Protein AF-A0A3N9U7H0-F1 (afdb_monomer_lite)

Radius of gyration: 41.61 Å; chains: 1; bounding box: 110×83×106 Å

Structure (mmCIF, N/CA/C/O backbone):
data_AF-A0A3N9U7H0-F1
#
_entry.id   AF-A0A3N9U7H0-F1
#
loop_
_atom_site.group_PDB
_atom_site.id
_atom_site.type_symbol
_atom_site.label_atom_id
_atom_site.label_alt_id
_atom_site.label_comp_id
_atom_site.label_asym_id
_atom_site.label_entity_id
_atom_site.label_seq_id
_atom_site.pdbx_PDB_ins_code
_atom_site.Cartn_x
_atom_site.Cartn_y
_atom_site.Cartn_z
_atom_site.occupancy
_atom_site.B_iso_or_equiv
_atom_site.auth_seq_id
_atom_site.auth_comp_id
_atom_site.auth_asym_id
_atom_site.auth_atom_id
_atom_site.pdbx_PDB_model_num
ATOM 1 N N . MET A 1 1 ? 28.286 37.213 -51.412 1.00 38.47 1 MET A N 1
ATOM 2 C CA . MET A 1 1 ? 27.860 35.918 -51.970 1.00 38.47 1 MET A CA 1
ATOM 3 C C . MET A 1 1 ? 26.972 35.257 -50.938 1.00 38.47 1 MET A C 1
ATOM 5 O O . MET A 1 1 ? 27.476 34.720 -49.968 1.00 38.47 1 MET A O 1
ATOM 9 N N . ASP A 1 2 ? 25.671 35.394 -51.132 1.00 33.31 2 ASP A N 1
ATOM 10 C CA . ASP A 1 2 ? 24.649 34.458 -50.653 1.00 33.31 2 ASP A CA 1
ATOM 11 C C . ASP A 1 2 ? 24.271 33.576 -51.871 1.00 33.31 2 ASP A C 1
ATOM 13 O O . ASP A 1 2 ? 24.566 34.017 -52.991 1.00 33.31 2 ASP A O 1
ATOM 17 N N . PRO A 1 3 ? 23.544 32.440 -51.769 1.00 41.81 3 PRO A N 1
ATOM 18 C CA . PRO A 1 3 ? 23.108 31.677 -50.585 1.00 41.81 3 PRO A CA 1
ATOM 19 C C . PRO A 1 3 ? 23.074 30.124 -50.826 1.00 41.81 3 PRO A C 1
ATOM 21 O O . PRO A 1 3 ? 23.494 29.620 -51.863 1.00 41.81 3 PRO A O 1
ATOM 24 N N . VAL A 1 4 ? 22.435 29.383 -49.905 1.00 31.34 4 VAL A N 1
ATOM 25 C CA . VAL A 1 4 ? 21.718 28.089 -50.098 1.00 31.34 4 VAL A CA 1
ATOM 26 C C . VAL A 1 4 ? 22.535 26.786 -50.197 1.00 31.34 4 VAL A C 1
ATOM 28 O O . VAL A 1 4 ? 23.124 26.479 -51.226 1.00 31.34 4 VAL A O 1
ATOM 31 N N . ARG A 1 5 ? 22.405 25.927 -49.170 1.00 28.61 5 ARG A N 1
ATOM 32 C CA . ARG A 1 5 ? 21.892 24.530 -49.242 1.00 28.61 5 ARG A CA 1
ATOM 33 C C . ARG A 1 5 ? 22.318 23.722 -48.011 1.00 28.61 5 ARG A C 1
ATOM 35 O O . ARG A 1 5 ? 23.216 22.902 -48.096 1.00 28.61 5 ARG A O 1
ATOM 42 N N . LEU A 1 6 ? 21.620 23.902 -46.893 1.00 30.20 6 LEU A N 1
ATOM 43 C CA . LEU A 1 6 ? 21.446 22.855 -45.875 1.00 30.20 6 LEU A CA 1
ATOM 44 C C . LEU A 1 6 ? 20.057 23.027 -45.241 1.00 30.20 6 LEU A C 1
ATOM 46 O O . LEU A 1 6 ? 19.892 23.258 -44.051 1.00 30.20 6 LEU A O 1
ATOM 50 N N . THR A 1 7 ? 19.034 22.965 -46.086 1.00 34.72 7 THR A N 1
ATOM 51 C CA . THR A 1 7 ? 17.667 22.633 -45.680 1.00 34.72 7 THR A CA 1
ATOM 52 C C . THR A 1 7 ? 17.281 21.345 -46.391 1.00 34.72 7 THR A C 1
ATOM 54 O O . THR A 1 7 ? 17.717 21.100 -47.513 1.00 34.72 7 THR A O 1
ATOM 57 N N . SER A 1 8 ? 16.450 20.543 -45.724 1.00 33.47 8 SER A N 1
ATOM 58 C CA . SER A 1 8 ? 15.988 19.211 -46.126 1.00 33.47 8 SER A CA 1
ATOM 59 C C . SER A 1 8 ? 17.009 18.091 -45.884 1.00 33.47 8 SER A C 1
ATOM 61 O O . SER A 1 8 ? 17.762 17.714 -46.777 1.00 33.47 8 SER A O 1
ATOM 63 N N . GLN A 1 9 ? 16.945 17.491 -44.692 1.00 31.17 9 GLN A N 1
ATOM 64 C CA . GLN A 1 9 ? 16.590 16.073 -44.573 1.00 31.17 9 GLN A CA 1
ATOM 65 C C . GLN A 1 9 ? 16.230 15.727 -43.114 1.00 31.17 9 GLN A C 1
ATOM 67 O O . GLN A 1 9 ? 17.018 15.930 -42.200 1.00 31.17 9 GLN A O 1
ATOM 72 N N . PHE A 1 10 ? 15.006 15.216 -42.945 1.00 33.44 10 PHE A N 1
ATOM 73 C CA . PHE A 1 10 ? 14.443 14.572 -41.751 1.00 33.44 10 PHE A CA 1
ATOM 74 C C . PHE A 1 10 ? 14.140 15.428 -40.513 1.00 33.44 10 PHE A C 1
ATOM 76 O O . PHE A 1 10 ? 14.670 15.220 -39.429 1.00 33.44 10 PHE A O 1
ATOM 83 N N . THR A 1 11 ? 13.108 16.261 -40.628 1.00 37.22 11 THR A N 1
ATOM 84 C CA . THR A 1 11 ? 12.089 16.327 -39.572 1.00 37.22 11 THR A CA 1
ATOM 85 C C . THR A 1 11 ? 10.865 15.540 -40.023 1.00 37.22 11 THR A C 1
ATOM 87 O O . THR A 1 11 ? 10.140 15.996 -40.908 1.00 37.22 11 THR A O 1
ATOM 90 N N . PRO A 1 12 ? 10.556 14.390 -39.411 1.00 35.41 12 PRO A N 1
ATOM 91 C CA . PRO A 1 12 ? 9.178 13.994 -39.273 1.00 35.41 12 PRO A CA 1
ATOM 92 C C . PRO A 1 12 ? 8.684 14.472 -37.901 1.00 35.41 12 PRO A C 1
ATOM 94 O O . PRO A 1 12 ? 9.390 14.431 -36.893 1.00 35.41 12 PRO A O 1
ATOM 97 N N . ALA A 1 13 ? 7.459 14.990 -37.882 1.00 34.84 13 ALA A N 1
ATOM 98 C CA . ALA A 1 13 ? 6.767 15.387 -36.666 1.00 34.84 13 ALA A CA 1
ATOM 99 C C . ALA A 1 13 ? 6.770 14.239 -35.625 1.00 34.84 13 ALA A C 1
ATOM 101 O O . ALA A 1 13 ? 6.688 13.069 -36.001 1.00 34.84 13 ALA A O 1
ATOM 102 N N . PRO A 1 14 ? 6.824 14.535 -34.320 1.00 46.31 14 PRO A N 1
ATOM 103 C CA . PRO A 1 14 ? 7.072 13.568 -33.236 1.00 46.31 14 PRO A CA 1
ATOM 104 C C . PRO A 1 14 ? 5.999 12.478 -33.066 1.00 46.31 14 PRO A C 1
ATOM 106 O O . PRO A 1 14 ? 6.262 11.435 -32.471 1.00 46.31 14 PRO A O 1
ATOM 109 N N . SER A 1 15 ? 4.818 12.641 -33.666 1.00 38.06 15 SER A N 1
ATOM 110 C CA . SER A 1 15 ? 3.803 11.583 -33.787 1.00 38.06 15 SER A CA 1
ATOM 111 C C . SER A 1 15 ? 4.270 10.380 -34.631 1.00 38.06 15 SER A C 1
ATOM 113 O O . SER A 1 15 ? 3.639 9.327 -34.590 1.00 38.06 15 SER A O 1
ATOM 115 N N . SER A 1 16 ? 5.375 10.524 -35.371 1.00 44.56 16 SER A N 1
ATOM 116 C CA . SER A 1 16 ? 5.948 9.507 -36.264 1.00 44.56 16 SER A CA 1
ATOM 117 C C . SER A 1 16 ? 6.961 8.555 -35.612 1.00 44.56 16 SER A C 1
ATOM 119 O O . SER A 1 16 ? 7.306 7.539 -36.209 1.00 44.56 16 SER A O 1
ATOM 121 N N . LEU A 1 17 ? 7.415 8.816 -34.377 1.00 47.50 17 LEU A N 1
ATOM 122 C CA . LEU A 1 17 ? 8.367 7.925 -33.684 1.00 47.50 17 LEU A CA 1
ATOM 123 C C . LEU A 1 17 ? 7.774 6.536 -33.374 1.00 47.50 17 LEU A C 1
ATOM 125 O O . LEU A 1 17 ? 8.513 5.582 -33.150 1.00 47.50 17 LEU A O 1
ATOM 129 N N . PHE A 1 18 ? 6.443 6.420 -33.391 1.00 44.97 18 PHE A N 1
ATOM 130 C CA . PHE A 1 18 ? 5.691 5.200 -33.077 1.00 44.97 18 PHE A CA 1
ATOM 131 C C . PHE A 1 18 ? 4.904 4.635 -34.265 1.00 44.97 18 PHE A C 1
ATOM 133 O O . PHE A 1 18 ? 4.139 3.686 -34.099 1.00 44.97 18 PHE A O 1
ATOM 140 N N . THR A 1 19 ? 5.050 5.207 -35.461 1.00 46.62 19 THR A N 1
ATOM 141 C CA . THR A 1 19 ? 4.428 4.658 -36.669 1.00 46.62 19 THR A CA 1
ATOM 142 C C . THR A 1 19 ? 5.381 3.658 -37.302 1.00 46.62 19 THR A C 1
ATOM 144 O O . THR A 1 19 ? 6.335 4.038 -37.975 1.00 46.62 19 THR A O 1
ATOM 147 N N . ALA A 1 20 ? 5.124 2.375 -37.064 1.00 50.28 20 ALA A N 1
ATOM 148 C CA . ALA A 1 20 ? 5.826 1.271 -37.698 1.00 50.28 20 ALA A CA 1
ATOM 149 C C . ALA A 1 20 ? 4.830 0.437 -38.511 1.00 50.28 20 ALA A C 1
ATOM 151 O O . ALA A 1 20 ? 3.819 -0.017 -37.979 1.00 50.28 20 ALA A O 1
ATOM 152 N N . SER A 1 21 ? 5.119 0.236 -39.796 1.00 50.72 21 SER A N 1
ATOM 153 C CA . SER A 1 21 ? 4.393 -0.687 -40.671 1.00 50.72 21 SER A CA 1
ATOM 154 C C . SER A 1 21 ? 5.363 -1.756 -41.166 1.00 50.72 21 SER A C 1
ATOM 156 O O . SER A 1 21 ? 6.354 -1.420 -41.816 1.00 50.72 21 SER A O 1
ATOM 158 N N . ALA A 1 22 ? 5.096 -3.026 -40.861 1.00 49.25 22 ALA A N 1
ATOM 159 C CA . ALA A 1 22 ? 5.864 -4.151 -41.389 1.00 49.25 22 ALA A CA 1
ATOM 160 C C . ALA A 1 22 ? 5.213 -4.715 -42.665 1.00 49.25 22 ALA A C 1
ATOM 162 O O . ALA A 1 22 ? 3.985 -4.676 -42.785 1.00 49.25 22 ALA A O 1
ATOM 163 N N . PRO A 1 23 ? 6.002 -5.283 -43.593 1.00 53.62 23 PRO A N 1
ATOM 164 C CA . PRO A 1 23 ? 5.471 -6.210 -44.586 1.00 53.62 23 PRO A CA 1
ATOM 165 C C . PRO A 1 23 ? 4.884 -7.444 -43.877 1.00 53.62 23 PRO A C 1
ATOM 167 O O . PRO A 1 23 ? 5.465 -7.954 -42.918 1.00 53.62 23 PRO A O 1
ATOM 170 N N . SER A 1 24 ? 3.722 -7.904 -44.342 1.00 54.16 24 SER A N 1
ATOM 171 C CA . SER A 1 24 ? 2.857 -8.900 -43.687 1.00 54.16 24 SER A CA 1
ATOM 172 C C . SER A 1 24 ? 3.485 -10.285 -43.460 1.00 54.16 24 SER A C 1
ATOM 174 O O . SER A 1 24 ? 2.935 -11.070 -42.693 1.00 54.16 24 SER A O 1
ATOM 176 N N . ASP A 1 25 ? 4.647 -10.565 -44.055 1.00 58.22 25 ASP A N 1
ATOM 177 C CA . ASP A 1 25 ? 5.244 -11.906 -44.108 1.00 58.22 25 ASP A CA 1
ATOM 178 C C . ASP A 1 25 ? 6.382 -12.130 -43.090 1.00 58.22 25 ASP A C 1
ATOM 180 O O . ASP A 1 25 ? 6.944 -13.220 -42.998 1.00 58.22 25 ASP A O 1
ATOM 184 N N . CYS A 1 26 ? 6.738 -11.116 -42.290 1.00 68.00 26 CYS A N 1
ATOM 185 C CA . CYS A 1 26 ? 7.847 -11.194 -41.337 1.00 68.00 26 CYS A CA 1
ATOM 186 C C . CYS A 1 26 ? 7.347 -11.256 -39.882 1.00 68.00 26 CYS A C 1
ATOM 188 O O . CYS A 1 26 ? 7.212 -10.237 -39.200 1.00 68.00 26 CYS A O 1
ATOM 190 N N . HIS A 1 27 ? 7.082 -12.470 -39.383 1.00 74.31 27 HIS A N 1
ATOM 191 C CA . HIS A 1 27 ? 6.500 -12.703 -38.049 1.00 74.31 27 HIS A CA 1
ATOM 192 C C . HIS A 1 27 ? 7.266 -12.033 -36.895 1.00 74.31 27 HIS A C 1
ATOM 194 O O . HIS A 1 27 ? 6.654 -11.524 -35.957 1.00 74.31 27 HIS A O 1
ATOM 200 N N . TRP A 1 28 ? 8.601 -11.985 -36.958 1.00 80.94 28 TRP A N 1
ATOM 201 C CA . TRP A 1 28 ? 9.397 -11.340 -35.909 1.00 80.94 28 TRP A CA 1
ATOM 202 C C . TRP A 1 28 ? 9.326 -9.809 -35.968 1.00 80.94 28 TRP A C 1
ATOM 204 O O . TRP A 1 28 ? 9.440 -9.156 -34.931 1.00 80.94 28 TRP A O 1
ATOM 214 N N . ALA A 1 29 ? 9.097 -9.229 -37.152 1.00 79.69 29 ALA A N 1
ATOM 215 C CA . ALA A 1 29 ? 8.900 -7.792 -37.309 1.00 79.69 29 ALA A CA 1
ATOM 216 C C . ALA A 1 29 ? 7.569 -7.351 -36.689 1.00 79.69 29 ALA A C 1
ATOM 218 O O . ALA A 1 29 ? 7.528 -6.338 -35.995 1.00 79.69 29 ALA A O 1
ATOM 219 N N . VAL A 1 30 ? 6.505 -8.144 -36.871 1.00 82.75 30 VAL A N 1
ATOM 220 C CA . VAL A 1 30 ? 5.209 -7.922 -36.202 1.00 82.75 30 VAL A CA 1
ATOM 221 C C . VAL A 1 30 ? 5.385 -7.944 -34.684 1.00 82.75 30 VAL A C 1
ATOM 223 O O . VAL A 1 30 ? 4.995 -6.995 -34.008 1.00 82.75 30 VAL A O 1
ATOM 226 N N . PHE A 1 31 ? 6.074 -8.959 -34.157 1.00 84.25 31 PHE A N 1
ATOM 227 C CA . PHE A 1 31 ? 6.375 -9.051 -32.728 1.00 84.25 31 PHE A CA 1
ATOM 228 C C . PHE A 1 31 ? 7.174 -7.842 -32.211 1.00 84.25 31 PHE A C 1
ATOM 230 O O . PHE A 1 31 ? 6.852 -7.273 -31.170 1.00 84.25 31 PHE A O 1
ATOM 237 N N . ALA A 1 32 ? 8.196 -7.394 -32.943 1.00 84.44 32 ALA A N 1
ATOM 238 C CA . ALA A 1 32 ? 8.979 -6.222 -32.557 1.00 84.44 32 ALA A CA 1
ATOM 239 C C . ALA A 1 32 ? 8.142 -4.925 -32.536 1.00 84.44 32 ALA A C 1
ATOM 241 O O . ALA A 1 32 ? 8.340 -4.086 -31.655 1.00 84.44 32 ALA A O 1
ATOM 242 N N . ILE A 1 33 ? 7.174 -4.779 -33.446 1.00 86.06 33 ILE A N 1
ATOM 243 C CA . ILE A 1 33 ? 6.222 -3.658 -33.445 1.00 86.06 33 ILE A CA 1
ATOM 244 C C . ILE A 1 33 ? 5.289 -3.729 -32.230 1.00 86.06 33 ILE A C 1
ATOM 246 O O . ILE A 1 33 ? 5.052 -2.705 -31.586 1.00 86.06 33 ILE A O 1
ATOM 250 N N . GLU A 1 34 ? 4.800 -4.916 -31.867 1.00 88.19 34 GLU A N 1
ATOM 251 C CA . GLU A 1 34 ? 3.985 -5.103 -30.659 1.00 88.19 34 GLU A CA 1
ATOM 252 C C . GLU A 1 34 ? 4.746 -4.690 -29.392 1.00 88.19 34 GLU A C 1
ATOM 254 O O . GLU A 1 34 ? 4.183 -4.010 -28.532 1.00 88.19 34 GLU A O 1
ATOM 259 N N . LEU A 1 35 ? 6.042 -5.013 -29.292 1.00 88.06 35 LEU A N 1
ATOM 260 C CA . LEU A 1 35 ? 6.880 -4.568 -28.170 1.00 88.06 35 LEU A CA 1
ATOM 261 C C . LEU A 1 35 ? 6.945 -3.035 -28.075 1.00 88.06 35 LEU A C 1
ATOM 263 O O . LEU A 1 35 ? 6.866 -2.482 -26.977 1.00 88.06 35 LEU A O 1
ATOM 267 N N . VAL A 1 36 ? 7.048 -2.340 -29.212 1.00 89.50 36 VAL A N 1
ATOM 268 C CA . VAL A 1 36 ? 7.053 -0.867 -29.268 1.00 89.50 36 VAL A CA 1
ATOM 269 C C . VAL A 1 36 ? 5.702 -0.287 -28.848 1.00 89.50 36 VAL A C 1
ATOM 271 O O . VAL A 1 36 ? 5.658 0.688 -28.094 1.00 89.50 36 VAL A O 1
ATOM 274 N N . GLN A 1 37 ? 4.594 -0.891 -29.283 1.00 89.31 37 GLN A N 1
ATOM 275 C CA . GLN A 1 37 ? 3.251 -0.471 -28.871 1.00 89.31 37 GLN A CA 1
ATOM 276 C C . GLN A 1 37 ? 3.036 -0.655 -27.365 1.00 89.31 37 GLN A C 1
ATOM 278 O O . GLN A 1 37 ? 2.516 0.242 -26.700 1.00 89.31 37 GLN A O 1
ATOM 283 N N . GLN A 1 38 ? 3.488 -1.779 -26.807 1.00 89.81 38 GLN A N 1
ATOM 284 C CA . GLN A 1 38 ? 3.427 -2.022 -25.367 1.00 89.81 38 GLN A CA 1
ATOM 285 C C . GLN A 1 38 ? 4.301 -1.030 -24.590 1.00 89.81 38 GLN A C 1
ATOM 287 O O . GLN A 1 38 ? 3.848 -0.474 -23.590 1.00 89.81 38 GLN A O 1
ATOM 292 N N . ALA A 1 39 ? 5.513 -0.735 -25.067 1.00 90.31 39 ALA A N 1
ATOM 293 C CA . ALA A 1 39 ? 6.363 0.288 -24.461 1.00 90.31 39 ALA A CA 1
ATOM 294 C C . ALA A 1 39 ? 5.685 1.667 -24.465 1.00 90.31 39 ALA A C 1
ATOM 296 O O . ALA A 1 39 ? 5.720 2.372 -23.456 1.00 90.31 39 ALA A O 1
ATOM 297 N N . LYS A 1 40 ? 4.992 2.026 -25.552 1.00 89.62 40 LYS A N 1
ATOM 298 C CA . LYS A 1 40 ? 4.203 3.262 -25.623 1.00 89.62 40 LYS A CA 1
ATOM 299 C C . LYS A 1 40 ? 3.107 3.297 -24.555 1.00 89.62 40 LYS A C 1
ATOM 301 O O . LYS A 1 40 ? 3.028 4.271 -23.807 1.00 89.62 40 LYS A O 1
ATOM 306 N N . ALA A 1 41 ? 2.323 2.228 -24.428 1.00 90.56 41 ALA A N 1
ATOM 307 C CA . ALA A 1 41 ? 1.279 2.135 -23.408 1.00 90.56 41 ALA A CA 1
ATOM 308 C C . ALA A 1 41 ? 1.849 2.290 -21.984 1.00 90.56 41 ALA A C 1
ATOM 310 O O . ALA A 1 41 ? 1.277 3.005 -21.158 1.00 90.56 41 ALA A O 1
ATOM 311 N N . VAL A 1 42 ? 3.019 1.698 -21.715 1.00 90.88 42 VAL A N 1
ATOM 312 C CA . VAL A 1 42 ? 3.743 1.879 -20.446 1.00 90.88 42 VAL A CA 1
ATOM 313 C C . VAL A 1 42 ? 4.123 3.346 -20.232 1.00 90.88 42 VAL A C 1
ATOM 315 O O . VAL A 1 42 ? 3.838 3.885 -19.164 1.00 90.88 42 VAL A O 1
ATOM 318 N N . THR A 1 43 ? 4.691 4.033 -21.232 1.00 91.50 43 THR A N 1
ATOM 319 C CA . THR A 1 43 ? 5.034 5.465 -21.096 1.00 91.50 43 THR A CA 1
ATOM 320 C C . THR A 1 43 ? 3.815 6.348 -20.828 1.00 91.50 43 THR A C 1
ATOM 322 O O . THR A 1 43 ? 3.864 7.214 -19.954 1.00 91.50 43 THR A O 1
ATOM 325 N N . GLU A 1 44 ? 2.696 6.104 -21.515 1.00 90.06 44 GLU A N 1
ATOM 326 C CA . GLU A 1 44 ? 1.444 6.835 -21.293 1.00 90.06 44 GLU A CA 1
ATOM 327 C C . GLU A 1 44 ? 0.927 6.624 -19.867 1.00 90.06 44 GLU A C 1
ATOM 329 O O . GLU A 1 44 ? 0.507 7.579 -19.205 1.00 90.06 44 GLU A O 1
ATOM 334 N N . ARG A 1 45 ? 1.023 5.390 -19.362 1.00 89.94 45 ARG A N 1
ATOM 335 C CA . ARG A 1 45 ? 0.622 5.051 -17.997 1.00 89.94 45 ARG A CA 1
ATOM 336 C C . ARG A 1 45 ? 1.518 5.704 -16.945 1.00 89.94 45 ARG A C 1
ATOM 338 O O . ARG A 1 45 ? 0.992 6.230 -15.966 1.00 89.94 45 ARG A O 1
ATOM 345 N N . ILE A 1 46 ? 2.834 5.740 -17.158 1.00 90.94 46 ILE A N 1
ATOM 346 C CA . ILE A 1 46 ? 3.775 6.454 -16.279 1.00 90.94 46 ILE A CA 1
ATOM 347 C C . ILE A 1 46 ? 3.413 7.939 -16.235 1.00 90.94 46 ILE A C 1
ATOM 349 O O . ILE A 1 46 ? 3.242 8.499 -15.153 1.00 90.94 46 ILE A O 1
ATOM 353 N N . PHE A 1 47 ? 3.202 8.576 -17.391 1.00 90.12 47 PHE A N 1
ATOM 354 C CA . PHE A 1 47 ? 2.842 9.992 -17.423 1.00 90.12 47 PHE A CA 1
ATOM 355 C C . PHE A 1 47 ? 1.481 10.296 -16.796 1.00 90.12 47 PHE A C 1
ATOM 357 O O . PHE A 1 47 ? 1.300 11.388 -16.260 1.00 90.12 47 PHE A O 1
ATOM 364 N N . ALA A 1 48 ? 0.537 9.354 -16.830 1.00 88.44 48 ALA A N 1
ATOM 365 C CA . ALA A 1 48 ? -0.726 9.484 -16.111 1.00 88.44 48 ALA A CA 1
ATOM 366 C C . ALA A 1 48 ? -0.546 9.451 -14.581 1.00 88.44 48 ALA A C 1
ATOM 368 O O . ALA A 1 48 ? -1.346 10.050 -13.867 1.00 88.44 48 ALA A O 1
ATOM 369 N N . LEU A 1 49 ? 0.488 8.768 -14.079 1.00 86.25 49 LEU A N 1
ATOM 370 C CA . LEU A 1 49 ? 0.726 8.578 -12.646 1.00 86.25 49 LEU A CA 1
ATOM 371 C C . LEU A 1 49 ? 1.688 9.619 -12.049 1.00 86.25 49 LEU A C 1
ATOM 373 O O . LEU A 1 49 ? 1.463 10.074 -10.928 1.00 86.25 49 LEU A O 1
ATOM 377 N N . THR A 1 50 ? 2.751 10.000 -12.760 1.00 81.31 50 THR A N 1
ATOM 378 C CA . THR A 1 50 ? 3.827 10.871 -12.235 1.00 81.31 50 THR A CA 1
ATOM 379 C C . THR A 1 50 ? 4.215 12.028 -13.155 1.00 81.31 50 THR A C 1
ATOM 381 O O . THR A 1 50 ? 4.988 12.893 -12.749 1.00 81.31 50 THR A O 1
ATOM 384 N N . GLY A 1 51 ? 3.707 12.056 -14.388 1.00 74.00 51 GLY A N 1
ATOM 385 C CA . GLY A 1 51 ? 4.184 12.959 -15.431 1.00 74.00 51 GLY A CA 1
ATOM 386 C C . GLY A 1 51 ? 3.652 14.392 -15.363 1.00 74.00 51 GLY A C 1
ATOM 387 O O . GLY A 1 51 ? 2.622 14.661 -14.741 1.00 74.00 51 GLY A O 1
ATOM 388 N N . PRO A 1 52 ? 4.301 15.324 -16.085 1.00 71.38 52 PRO A N 1
ATOM 389 C CA . PRO A 1 52 ? 3.790 16.676 -16.252 1.00 71.38 52 PRO A CA 1
ATOM 390 C C . PRO A 1 52 ? 2.434 16.668 -16.976 1.00 71.38 52 PRO A C 1
ATOM 392 O O . PRO A 1 52 ? 2.154 15.826 -17.838 1.00 71.38 52 PRO A O 1
ATOM 395 N N . ALA A 1 53 ? 1.582 17.636 -16.632 1.00 65.88 53 ALA A N 1
ATOM 396 C CA . ALA A 1 53 ? 0.233 17.738 -17.185 1.00 65.88 53 ALA A CA 1
ATOM 397 C C . ALA A 1 53 ? 0.221 18.089 -18.685 1.00 65.88 53 ALA A C 1
ATOM 399 O O . ALA A 1 53 ? -0.711 17.709 -19.391 1.00 65.88 53 ALA A O 1
ATOM 400 N N . SER A 1 54 ? 1.242 18.793 -19.189 1.00 82.38 54 SER A N 1
ATOM 401 C CA . SER A 1 54 ? 1.262 19.263 -20.575 1.00 82.38 54 SER A CA 1
ATOM 402 C C . SER A 1 54 ? 1.859 18.225 -21.545 1.00 82.38 54 SER A C 1
ATOM 404 O O . SER A 1 54 ? 2.931 17.673 -21.281 1.00 82.38 54 SER A O 1
ATOM 406 N N . PRO A 1 55 ? 1.223 17.990 -22.710 1.00 82.56 55 PRO A N 1
ATOM 407 C CA . PRO A 1 55 ? 1.747 17.087 -23.739 1.00 82.56 55 PRO A CA 1
ATOM 408 C C . PRO A 1 55 ? 3.157 17.457 -24.222 1.00 82.56 55 PRO A C 1
ATOM 410 O O . PRO A 1 55 ? 3.998 16.580 -24.388 1.00 82.56 55 PRO A O 1
ATOM 413 N N . ALA A 1 56 ? 3.444 18.755 -24.367 1.00 82.06 56 ALA A N 1
ATOM 414 C CA . ALA A 1 56 ? 4.751 19.245 -24.806 1.00 82.06 56 ALA A CA 1
ATOM 415 C C . ALA A 1 56 ? 5.880 18.929 -23.805 1.00 82.06 56 ALA A C 1
ATOM 417 O O . ALA A 1 56 ? 6.992 18.604 -24.213 1.00 82.06 56 ALA A O 1
ATOM 418 N N . ALA A 1 57 ? 5.602 18.973 -22.496 1.00 83.25 57 ALA A N 1
ATOM 419 C CA . ALA A 1 57 ? 6.597 18.623 -21.481 1.00 83.25 57 ALA A CA 1
ATOM 420 C C . ALA A 1 57 ? 6.876 17.114 -21.449 1.00 83.25 57 ALA A C 1
ATOM 422 O O . ALA A 1 57 ? 8.025 16.710 -21.279 1.00 83.25 57 ALA A O 1
ATOM 423 N N . ARG A 1 58 ? 5.846 16.282 -21.665 1.00 85.56 58 ARG A N 1
ATOM 424 C CA . ARG A 1 58 ? 6.012 14.824 -21.807 1.00 85.56 58 ARG A CA 1
ATOM 425 C C . ARG A 1 58 ? 6.892 14.492 -23.006 1.00 85.56 58 ARG A C 1
ATOM 427 O O . ARG A 1 58 ? 7.802 13.677 -22.899 1.00 85.56 58 ARG A O 1
ATOM 434 N N . GLU A 1 59 ? 6.649 15.159 -24.130 1.00 84.56 59 GLU A N 1
ATOM 435 C CA . GLU A 1 59 ? 7.427 14.958 -25.350 1.00 84.56 59 GLU A CA 1
ATOM 436 C C . GLU A 1 59 ? 8.889 15.395 -25.184 1.00 84.56 59 GLU A C 1
ATOM 438 O O . GLU A 1 59 ? 9.800 14.667 -25.576 1.00 84.56 59 GLU A O 1
ATOM 443 N N . TYR A 1 60 ? 9.124 16.542 -24.539 1.00 87.50 60 TYR A N 1
ATOM 444 C CA . TYR A 1 60 ? 10.471 16.996 -24.199 1.00 87.50 60 TYR A CA 1
ATOM 445 C C . TYR A 1 60 ? 11.210 15.980 -23.317 1.00 87.50 60 TYR A C 1
ATOM 447 O O . TYR A 1 60 ? 12.371 15.666 -23.575 1.00 87.50 60 TYR A O 1
ATOM 455 N N . GLN A 1 61 ? 10.533 15.416 -22.312 1.00 86.62 61 GLN A N 1
ATOM 456 C CA . GLN A 1 61 ? 11.125 14.422 -21.418 1.00 86.62 61 GLN A CA 1
ATOM 457 C C . GLN A 1 61 ? 11.469 13.114 -22.146 1.00 86.62 61 GLN A C 1
ATOM 459 O O . GLN A 1 61 ? 12.557 12.581 -21.945 1.00 86.62 61 GLN A O 1
ATOM 464 N N . LEU A 1 62 ? 10.589 12.624 -23.028 1.00 88.81 62 LEU A N 1
ATOM 465 C CA . LEU A 1 62 ? 10.880 11.453 -23.866 1.00 88.81 62 LEU A CA 1
ATOM 466 C C . LEU A 1 62 ? 12.094 11.692 -24.766 1.00 88.81 62 LEU A C 1
ATOM 468 O O . LEU A 1 62 ? 12.961 10.826 -24.865 1.00 88.81 62 LEU A O 1
ATOM 472 N N . ARG A 1 63 ? 12.163 12.869 -25.398 1.00 88.00 63 ARG A N 1
ATOM 473 C CA . ARG A 1 63 ? 13.270 13.236 -26.287 1.00 88.00 63 ARG A CA 1
ATOM 474 C C . ARG A 1 63 ? 14.593 13.298 -25.532 1.00 88.00 63 ARG A C 1
ATOM 476 O O . ARG A 1 63 ? 15.562 12.695 -25.971 1.00 88.00 63 ARG A O 1
ATOM 483 N N . LYS A 1 64 ? 14.597 13.942 -24.365 1.00 90.19 64 LYS A N 1
ATOM 484 C CA . LYS A 1 64 ? 15.768 14.017 -23.492 1.00 90.19 64 LYS A CA 1
ATOM 485 C C . LYS A 1 64 ? 16.288 12.624 -23.118 1.00 90.19 64 LYS A C 1
ATOM 487 O O . LYS A 1 64 ? 17.468 12.354 -23.288 1.00 90.19 64 LYS A O 1
ATOM 492 N N . VAL A 1 65 ? 15.411 11.724 -22.667 1.00 88.88 65 VAL A N 1
ATOM 493 C CA . VAL A 1 65 ? 15.809 10.353 -22.296 1.00 88.88 65 VAL A CA 1
ATOM 494 C C . VAL A 1 65 ? 16.333 9.572 -23.506 1.00 88.88 65 VAL A C 1
ATOM 496 O O . VAL A 1 65 ? 17.286 8.808 -23.387 1.00 88.88 65 VAL A O 1
ATOM 499 N N . PHE A 1 66 ? 15.733 9.765 -24.683 1.00 90.19 66 PHE A N 1
ATOM 500 C CA . PHE A 1 66 ? 16.203 9.134 -25.915 1.00 90.19 66 PHE A CA 1
ATOM 501 C C . PHE A 1 66 ? 17.620 9.600 -26.286 1.00 90.19 66 PHE A C 1
ATOM 503 O O . PHE A 1 66 ? 18.477 8.770 -26.586 1.00 90.19 66 PHE A O 1
ATOM 510 N N . GLU A 1 67 ? 17.878 10.908 -26.221 1.00 88.88 67 GLU A N 1
ATOM 511 C CA . GLU A 1 67 ? 19.198 11.504 -26.466 1.00 88.88 67 GLU A CA 1
ATOM 512 C C . GLU A 1 67 ? 20.236 11.023 -25.436 1.00 88.88 67 GLU A C 1
ATOM 514 O O . GLU A 1 67 ? 21.359 10.679 -25.801 1.00 88.88 67 GLU A O 1
ATOM 519 N N . GLU A 1 68 ? 19.860 10.919 -24.158 1.00 87.56 68 GLU A N 1
ATOM 520 C CA . GLU A 1 68 ? 20.737 10.422 -23.089 1.00 87.56 68 GLU A CA 1
ATOM 521 C C . GLU A 1 68 ? 21.176 8.963 -23.307 1.00 87.56 68 GLU A C 1
ATOM 523 O O . GLU A 1 68 ? 22.328 8.613 -23.016 1.00 87.56 68 GLU A O 1
ATOM 528 N N . ILE A 1 69 ? 20.285 8.131 -23.856 1.00 87.94 69 ILE A N 1
ATOM 529 C CA . ILE A 1 69 ? 20.580 6.745 -24.249 1.00 87.94 69 ILE A CA 1
ATOM 530 C C . ILE A 1 69 ? 21.470 6.727 -25.499 1.00 87.94 69 ILE A C 1
ATOM 532 O O . ILE A 1 69 ? 22.425 5.956 -25.562 1.00 87.94 69 ILE A O 1
ATOM 536 N N . GLU A 1 70 ? 21.190 7.583 -26.487 1.00 85.31 70 GLU A N 1
ATOM 537 C CA . GLU A 1 70 ? 21.958 7.645 -27.737 1.00 85.31 70 GLU A CA 1
ATOM 538 C C . GLU A 1 70 ? 23.413 8.084 -27.521 1.00 85.31 70 GLU A C 1
ATOM 540 O O . GLU A 1 70 ? 24.319 7.534 -28.146 1.00 85.31 70 GLU A O 1
ATOM 545 N N . VAL A 1 71 ? 23.648 9.029 -26.608 1.00 86.94 71 VAL A N 1
ATOM 546 C CA . VAL A 1 71 ? 24.989 9.534 -26.258 1.00 86.94 71 VAL A CA 1
ATOM 547 C C . VAL A 1 71 ? 25.726 8.597 -25.279 1.00 86.94 71 VAL A C 1
ATOM 549 O O . VAL A 1 71 ? 26.852 8.881 -24.879 1.00 86.94 71 VAL A O 1
ATOM 552 N N . TYR A 1 72 ? 25.129 7.460 -24.895 1.00 77.44 72 TYR A N 1
ATOM 553 C CA . TYR A 1 72 ? 25.634 6.538 -23.863 1.00 77.44 72 TYR A CA 1
ATOM 554 C C . TYR A 1 72 ? 25.867 7.193 -22.491 1.00 77.44 72 TYR A C 1
ATOM 556 O O . TYR A 1 72 ? 26.605 6.668 -21.660 1.00 77.44 72 TYR A O 1
ATOM 564 N N . SER A 1 73 ? 25.231 8.338 -22.224 1.00 74.00 73 SER A N 1
ATOM 565 C CA . SER A 1 73 ? 25.299 8.984 -20.906 1.00 74.00 73 SER A CA 1
ATOM 566 C C . SER A 1 73 ? 24.549 8.196 -19.831 1.00 74.00 73 SER A C 1
ATOM 568 O O . SER A 1 73 ? 24.861 8.304 -18.646 1.00 74.00 73 SER A O 1
ATOM 570 N N . VAL A 1 74 ? 23.582 7.377 -20.247 1.00 79.31 74 VAL A N 1
ATOM 571 C CA . VAL A 1 74 ? 22.815 6.480 -19.390 1.00 79.31 74 VAL A CA 1
ATOM 572 C C . VAL A 1 74 ? 22.753 5.120 -20.071 1.00 79.31 74 VAL A C 1
ATOM 574 O O . VAL A 1 74 ? 22.276 5.029 -21.199 1.00 79.31 74 VAL A O 1
ATOM 577 N N . ASP A 1 75 ? 23.201 4.065 -19.385 1.00 83.94 75 ASP A N 1
ATOM 578 C CA . ASP A 1 75 ? 22.999 2.682 -19.824 1.00 83.94 75 ASP A CA 1
ATOM 579 C C . ASP A 1 75 ? 21.778 2.079 -19.109 1.00 83.94 75 ASP A C 1
ATOM 581 O O . ASP A 1 75 ? 21.859 1.773 -17.914 1.00 83.94 75 ASP A O 1
ATOM 585 N N . PRO A 1 76 ? 20.647 1.862 -19.809 1.00 84.06 76 PRO A N 1
ATOM 586 C CA . PRO A 1 76 ? 19.464 1.244 -19.219 1.00 84.06 76 PRO A CA 1
ATOM 587 C C . PRO A 1 76 ? 19.722 -0.182 -18.719 1.00 84.06 76 PRO A C 1
ATOM 589 O O . PRO A 1 76 ? 18.999 -0.664 -17.851 1.00 84.06 76 PRO A O 1
ATOM 592 N N . ARG A 1 77 ? 20.740 -0.889 -19.220 1.00 85.56 77 ARG A N 1
ATOM 593 C CA . ARG A 1 77 ? 21.022 -2.264 -18.774 1.00 85.56 77 ARG A CA 1
ATOM 594 C C . ARG A 1 77 ? 21.514 -2.316 -17.330 1.00 85.56 77 ARG A C 1
ATOM 596 O O . ARG A 1 77 ? 21.265 -3.306 -16.651 1.00 85.56 77 ARG A O 1
ATOM 603 N N . GLY A 1 78 ? 22.130 -1.238 -16.839 1.00 83.75 78 GLY A N 1
ATOM 604 C CA . GLY A 1 78 ? 22.567 -1.125 -15.445 1.00 83.75 78 GLY A CA 1
ATOM 605 C C . GLY A 1 78 ? 21.419 -1.135 -14.430 1.00 83.75 78 GLY A C 1
ATOM 606 O O . GLY A 1 78 ? 21.641 -1.420 -13.257 1.00 83.75 78 GLY A O 1
ATOM 607 N N . ASP A 1 79 ? 20.183 -0.875 -14.865 1.00 84.75 79 ASP A N 1
ATOM 608 C CA . ASP A 1 79 ? 19.009 -0.907 -13.988 1.00 84.75 79 ASP A CA 1
ATOM 609 C C . ASP A 1 79 ? 18.403 -2.321 -13.840 1.00 84.75 79 ASP A C 1
ATOM 611 O O . ASP A 1 79 ? 17.482 -2.510 -13.043 1.00 84.75 79 ASP A O 1
ATOM 615 N N . TRP A 1 80 ? 18.874 -3.326 -14.591 1.00 84.12 80 TRP A N 1
ATOM 616 C CA . TRP A 1 80 ? 18.265 -4.665 -14.593 1.00 84.12 80 TRP A CA 1
ATOM 617 C C . TRP A 1 80 ? 18.474 -5.434 -13.282 1.00 84.12 80 TRP A C 1
ATOM 619 O O . TRP A 1 80 ? 17.600 -6.201 -12.875 1.00 84.12 80 TRP A O 1
ATOM 629 N N . ASP A 1 81 ? 19.567 -5.167 -12.573 1.00 82.25 81 ASP A N 1
ATOM 630 C CA . ASP A 1 81 ? 19.889 -5.839 -11.310 1.00 82.25 81 ASP A CA 1
ATOM 631 C C . ASP A 1 81 ? 19.280 -5.145 -10.081 1.00 82.25 81 ASP A C 1
ATOM 633 O O . ASP A 1 81 ? 19.520 -5.553 -8.944 1.00 82.25 81 ASP A O 1
ATOM 637 N N . GLN A 1 82 ? 18.472 -4.094 -10.268 1.00 79.38 82 GLN A N 1
ATOM 638 C CA . GLN A 1 82 ? 17.885 -3.386 -9.135 1.00 79.38 82 GLN A CA 1
ATOM 639 C C . GLN A 1 82 ? 16.839 -4.234 -8.401 1.00 79.38 82 GLN A C 1
ATOM 641 O O . GLN A 1 82 ? 15.794 -4.616 -8.942 1.00 79.38 82 GLN A O 1
ATOM 646 N N . GLU A 1 83 ? 17.090 -4.470 -7.113 1.00 74.88 83 GLU A N 1
ATOM 647 C CA . GLU A 1 83 ? 16.123 -5.096 -6.222 1.00 74.88 83 GLU A CA 1
ATOM 648 C C . GLU A 1 83 ? 14.934 -4.168 -5.952 1.00 74.88 83 GLU A C 1
ATOM 650 O O . GLU A 1 83 ? 15.071 -3.001 -5.579 1.00 74.88 83 GLU A O 1
ATOM 655 N N . LEU A 1 84 ? 13.726 -4.717 -6.096 1.00 77.12 84 LEU A N 1
ATOM 656 C CA . LEU A 1 84 ? 12.505 -4.029 -5.703 1.00 77.12 84 LEU A CA 1
ATOM 657 C C . LEU A 1 84 ? 12.300 -4.185 -4.197 1.00 77.12 84 LEU A C 1
ATOM 659 O O . LEU A 1 84 ? 11.856 -5.235 -3.736 1.00 77.12 84 LEU A O 1
ATOM 663 N N . SER A 1 85 ? 12.557 -3.128 -3.435 1.00 77.00 85 SER A N 1
ATOM 664 C CA . SER A 1 85 ? 12.174 -3.056 -2.025 1.00 77.00 85 SER A CA 1
ATOM 665 C C . SER A 1 85 ? 11.252 -1.861 -1.791 1.00 77.00 85 SER A C 1
ATOM 667 O O . SER A 1 85 ? 11.502 -0.759 -2.273 1.00 77.00 85 SER A O 1
ATOM 669 N N . ILE A 1 86 ? 10.151 -2.067 -1.065 1.00 74.25 86 ILE A N 1
ATOM 670 C CA . ILE A 1 86 ? 9.262 -0.972 -0.651 1.00 74.25 86 ILE A CA 1
ATOM 671 C C . ILE A 1 86 ? 9.767 -0.459 0.692 1.00 74.25 86 ILE A C 1
ATOM 673 O O . ILE A 1 86 ? 9.722 -1.185 1.687 1.00 74.25 86 ILE A O 1
ATOM 677 N N . GLN A 1 87 ? 10.206 0.796 0.741 1.00 74.38 87 GLN A N 1
ATOM 678 C CA . GLN A 1 87 ? 10.576 1.445 1.993 1.00 74.38 87 GLN A CA 1
ATOM 679 C C . GLN A 1 87 ? 9.410 2.293 2.493 1.00 74.38 87 GLN A C 1
ATOM 681 O O . GLN A 1 87 ? 8.801 3.073 1.763 1.00 74.38 87 GLN A O 1
ATOM 686 N N . GLN A 1 88 ? 9.074 2.135 3.769 1.00 62.06 88 GLN A N 1
ATOM 687 C CA . GLN A 1 88 ? 7.895 2.769 4.346 1.00 62.06 88 GLN A CA 1
ATOM 688 C C . GLN A 1 88 ? 8.273 4.081 5.042 1.00 62.06 88 GLN A C 1
ATOM 690 O O . GLN A 1 88 ? 8.771 4.097 6.162 1.00 62.06 88 GLN A O 1
ATOM 695 N N . GLY A 1 89 ? 7.996 5.205 4.380 1.00 67.06 89 GLY A N 1
ATOM 696 C CA . GLY A 1 89 ? 8.164 6.562 4.913 1.00 67.06 89 GLY A CA 1
ATOM 697 C C . GLY A 1 89 ? 7.712 7.593 3.882 1.00 67.06 89 GLY A C 1
ATOM 698 O O . GLY A 1 89 ? 7.800 7.315 2.698 1.00 67.06 89 GLY A O 1
ATOM 699 N N . LYS A 1 90 ? 7.219 8.776 4.287 1.00 68.50 90 LYS A N 1
ATOM 700 C CA . LYS A 1 90 ? 6.670 9.765 3.327 1.00 68.50 90 LYS A CA 1
ATOM 701 C C . LYS A 1 90 ? 7.695 10.140 2.248 1.00 68.50 90 LYS A C 1
ATOM 703 O O . LYS A 1 90 ? 7.470 9.897 1.075 1.00 68.50 90 LYS A O 1
ATOM 708 N N . ARG A 1 91 ? 8.864 10.623 2.685 1.00 74.50 91 ARG A N 1
ATOM 709 C CA . ARG A 1 91 ? 9.983 10.980 1.797 1.00 74.50 91 ARG A CA 1
ATOM 710 C C . ARG A 1 91 ? 10.549 9.774 1.044 1.00 74.50 91 ARG A C 1
ATOM 712 O O . ARG A 1 91 ? 10.990 9.925 -0.083 1.00 74.50 91 ARG A O 1
ATOM 719 N N . ALA A 1 92 ? 10.539 8.591 1.662 1.00 77.56 92 ALA A N 1
ATOM 720 C CA . ALA A 1 92 ? 10.994 7.366 1.011 1.00 77.56 92 ALA A CA 1
ATOM 721 C C . ALA A 1 92 ? 10.054 6.972 -0.138 1.00 77.56 92 ALA A C 1
ATOM 723 O O . ALA A 1 92 ? 10.531 6.686 -1.224 1.00 77.56 92 ALA A O 1
ATOM 724 N N . ILE A 1 93 ? 8.736 7.046 0.065 1.00 80.00 93 ILE A N 1
ATOM 725 C CA . ILE A 1 93 ? 7.727 6.784 -0.968 1.00 80.00 93 ILE A CA 1
ATOM 726 C C . ILE A 1 93 ? 7.833 7.819 -2.090 1.00 80.00 93 ILE A C 1
ATOM 728 O O . ILE A 1 93 ? 7.851 7.425 -3.250 1.00 80.00 93 ILE A O 1
ATOM 732 N N . ASP A 1 94 ? 7.971 9.108 -1.764 1.00 82.25 94 ASP A N 1
ATOM 733 C CA . ASP A 1 94 ? 8.126 10.170 -2.770 1.00 82.25 94 ASP A CA 1
ATOM 734 C C . ASP A 1 94 ? 9.379 9.936 -3.639 1.00 82.25 94 ASP A C 1
ATOM 736 O O . ASP A 1 94 ? 9.301 9.978 -4.866 1.00 82.25 94 ASP A O 1
ATOM 740 N N . ASN A 1 95 ? 10.515 9.593 -3.018 1.00 85.12 95 ASN A N 1
ATOM 741 C CA . ASN A 1 95 ? 11.753 9.262 -3.733 1.00 85.12 95 ASN A CA 1
ATOM 742 C C . ASN A 1 95 ? 11.642 7.954 -4.536 1.00 85.12 95 ASN A C 1
ATOM 744 O O . ASN A 1 95 ? 12.209 7.842 -5.617 1.00 85.12 95 ASN A O 1
ATOM 748 N N . GLN A 1 96 ? 10.928 6.948 -4.025 1.00 85.50 96 GLN A N 1
ATOM 749 C CA . GLN A 1 96 ? 10.715 5.686 -4.737 1.00 85.50 96 GLN A CA 1
ATOM 750 C C . GLN A 1 96 ? 9.763 5.853 -5.929 1.00 85.50 96 GLN A C 1
ATOM 752 O O . GLN A 1 96 ? 9.933 5.174 -6.941 1.00 85.50 96 GLN A O 1
ATOM 757 N N . LEU A 1 97 ? 8.794 6.771 -5.843 1.00 88.56 97 LEU A N 1
ATOM 758 C CA . LEU A 1 97 ? 7.894 7.117 -6.943 1.00 88.56 97 LEU A CA 1
ATOM 759 C C . LEU A 1 97 ? 8.649 7.755 -8.110 1.00 88.56 97 LEU A C 1
ATOM 761 O O . LEU A 1 97 ? 8.433 7.353 -9.254 1.00 88.56 97 LEU A O 1
ATOM 765 N N . THR A 1 98 ? 9.537 8.715 -7.834 1.00 89.00 98 THR A N 1
ATOM 766 C CA . THR A 1 98 ? 10.369 9.327 -8.880 1.00 89.00 98 THR A CA 1
ATOM 767 C C . THR A 1 98 ? 11.360 8.312 -9.443 1.00 89.00 98 THR A C 1
ATOM 769 O O . THR A 1 98 ? 11.391 8.102 -10.651 1.00 89.00 98 THR A O 1
ATOM 772 N N . HIS A 1 99 ? 12.072 7.583 -8.576 1.00 90.62 99 HIS A N 1
ATOM 773 C CA . HIS A 1 99 ? 13.074 6.588 -8.973 1.00 90.62 99 HIS A CA 1
ATOM 774 C C . HIS A 1 99 ? 12.508 5.485 -9.877 1.00 90.62 99 HIS A C 1
ATOM 776 O O . HIS A 1 99 ? 13.031 5.228 -10.962 1.00 90.62 99 HIS A O 1
ATOM 782 N N . HIS A 1 100 ? 11.409 4.841 -9.472 1.00 90.88 100 HIS A N 1
ATOM 783 C CA . HIS A 1 100 ? 10.791 3.797 -10.293 1.00 90.88 100 HIS A CA 1
ATOM 784 C C . HIS A 1 100 ? 10.100 4.357 -11.539 1.00 90.88 100 HIS A C 1
ATOM 786 O O . HIS A 1 100 ? 10.056 3.662 -12.553 1.00 90.88 100 HIS A O 1
ATOM 792 N N . GLY A 1 101 ? 9.613 5.601 -11.496 1.00 91.00 101 GLY A N 1
ATOM 793 C CA . GLY A 1 101 ? 9.068 6.286 -12.667 1.00 91.00 101 GLY A CA 1
ATOM 794 C C . GLY A 1 101 ? 10.132 6.534 -13.729 1.00 91.00 101 GLY A C 1
ATOM 795 O O . GLY A 1 101 ? 9.928 6.187 -14.892 1.00 91.00 101 GLY A O 1
ATOM 796 N N . ASP A 1 102 ? 11.290 7.045 -13.317 1.00 90.75 102 ASP A N 1
ATOM 797 C CA . ASP A 1 102 ? 12.410 7.339 -14.208 1.00 90.75 102 ASP A CA 1
ATOM 798 C C . ASP A 1 102 ? 13.023 6.061 -14.792 1.00 90.75 102 ASP A C 1
ATOM 800 O O . ASP A 1 102 ? 13.344 6.017 -15.980 1.00 90.75 102 ASP A O 1
ATOM 804 N N . ILE A 1 103 ? 13.150 4.984 -14.006 1.00 91.88 103 ILE A N 1
ATOM 805 C CA . ILE A 1 103 ? 13.612 3.687 -14.531 1.00 91.88 103 ILE A CA 1
ATOM 806 C C . ILE A 1 103 ? 12.600 3.108 -15.516 1.00 91.88 103 ILE A C 1
ATOM 808 O O . ILE A 1 103 ? 12.982 2.732 -16.623 1.00 91.88 103 ILE A O 1
ATOM 812 N N . ALA A 1 104 ? 11.315 3.051 -15.154 1.00 93.00 104 ALA A N 1
ATOM 813 C CA . ALA A 1 104 ? 10.291 2.509 -16.043 1.00 93.00 104 ALA A CA 1
ATOM 814 C C . ALA A 1 104 ? 10.246 3.275 -17.377 1.00 93.00 104 ALA A C 1
ATOM 816 O O . ALA A 1 104 ? 10.145 2.660 -18.441 1.00 93.00 104 ALA A O 1
ATOM 817 N N . LEU A 1 105 ? 10.399 4.604 -17.323 1.00 92.75 105 LEU A N 1
ATOM 818 C CA . LEU A 1 105 ? 10.450 5.466 -18.498 1.00 92.75 105 LEU A CA 1
ATOM 819 C C . LEU A 1 105 ? 11.694 5.185 -19.347 1.00 92.75 105 LEU A C 1
ATOM 821 O O . LEU A 1 105 ? 11.566 4.970 -20.551 1.00 92.75 105 LEU A O 1
ATOM 825 N N . ARG A 1 106 ? 12.882 5.120 -18.733 1.00 92.75 106 ARG A N 1
ATOM 826 C CA . ARG A 1 106 ? 14.142 4.808 -19.432 1.00 92.75 106 ARG A CA 1
ATOM 827 C C . ARG A 1 106 ? 14.099 3.451 -20.131 1.00 92.75 106 ARG A C 1
ATOM 829 O O . ARG A 1 106 ? 14.473 3.360 -21.297 1.00 92.75 106 ARG A O 1
ATOM 836 N N . GLN A 1 107 ? 13.579 2.418 -19.467 1.00 93.81 107 GLN A N 1
ATOM 837 C CA . GLN A 1 107 ? 13.432 1.085 -20.061 1.00 93.81 107 GLN A CA 1
ATOM 838 C C . GLN A 1 107 ? 12.446 1.078 -21.239 1.00 93.81 107 GLN A C 1
ATOM 840 O O . GLN A 1 107 ? 12.723 0.474 -22.275 1.00 93.81 107 GLN A O 1
ATOM 845 N N . ALA A 1 108 ? 11.311 1.774 -21.116 1.00 92.62 108 ALA A N 1
ATOM 846 C CA . ALA A 1 108 ? 10.333 1.871 -22.197 1.00 92.62 108 ALA A CA 1
ATOM 847 C C . ALA A 1 108 ? 10.878 2.664 -23.402 1.00 92.62 108 ALA A C 1
ATOM 849 O O . ALA A 1 108 ? 10.689 2.255 -24.547 1.00 92.62 108 ALA A O 1
ATOM 850 N N . VAL A 1 109 ? 11.619 3.752 -23.168 1.00 93.19 109 VAL A N 1
ATOM 851 C CA . VAL A 1 109 ? 12.287 4.513 -24.239 1.00 93.19 109 VAL A CA 1
ATOM 852 C C . VAL A 1 109 ? 13.395 3.685 -24.895 1.00 93.19 109 VAL A C 1
ATOM 854 O O . VAL A 1 109 ? 13.537 3.725 -26.116 1.00 93.19 109 VAL A O 1
ATOM 857 N N . PHE A 1 110 ? 14.124 2.863 -24.135 1.00 93.50 110 PHE A N 1
ATOM 858 C CA . PHE A 1 110 ? 15.134 1.958 -24.688 1.00 93.50 110 PHE A CA 1
ATOM 859 C C . PHE A 1 110 ? 14.546 0.932 -25.672 1.00 93.50 110 PHE A C 1
ATOM 861 O O . PHE A 1 110 ? 15.183 0.606 -26.675 1.00 93.50 110 PHE A O 1
ATOM 868 N N . VAL A 1 111 ? 13.315 0.458 -25.444 1.00 91.56 111 VAL A N 1
ATOM 869 C CA . VAL A 1 111 ? 12.603 -0.412 -26.401 1.00 91.56 111 VAL A CA 1
ATOM 870 C C . VAL A 1 111 ? 12.406 0.299 -27.742 1.00 91.56 111 VAL A C 1
ATOM 872 O O . VAL A 1 111 ? 12.712 -0.269 -28.792 1.00 91.56 111 VAL A O 1
ATOM 875 N N . VAL A 1 112 ? 11.969 1.561 -27.706 1.00 90.25 112 VAL A N 1
ATOM 876 C CA . VAL A 1 112 ? 11.782 2.400 -28.902 1.00 90.25 112 VAL A CA 1
ATOM 877 C C . VAL A 1 112 ? 13.121 2.698 -29.578 1.00 90.25 112 VAL A C 1
ATOM 879 O O . VAL A 1 112 ? 13.236 2.588 -30.797 1.00 90.25 112 VAL A O 1
ATOM 882 N N . TYR A 1 113 ? 14.158 3.011 -28.801 1.00 90.88 113 TYR A N 1
ATOM 883 C CA . TYR A 1 113 ? 15.515 3.220 -29.306 1.00 90.88 113 TYR A CA 1
ATOM 884 C C . TYR A 1 113 ? 16.048 1.980 -30.036 1.00 90.88 113 TYR A C 1
ATOM 886 O O . TYR A 1 113 ? 16.505 2.085 -31.176 1.00 90.88 113 TYR A O 1
ATOM 894 N N . SER A 1 114 ? 15.934 0.796 -29.425 1.00 89.38 114 SER A N 1
ATOM 895 C CA . SER A 1 114 ? 16.383 -0.461 -30.035 1.00 89.38 114 SER A CA 1
ATOM 896 C C . SER A 1 114 ? 15.608 -0.773 -31.317 1.00 89.38 114 SER A C 1
ATOM 898 O O . SER A 1 114 ? 16.191 -1.247 -32.293 1.00 89.38 114 SER A O 1
ATOM 900 N N . TRP A 1 115 ? 14.314 -0.440 -31.366 1.00 87.69 115 TRP A N 1
ATOM 901 C CA . TRP A 1 115 ? 13.547 -0.519 -32.604 1.00 87.69 115 TRP A CA 1
ATOM 902 C C . TRP A 1 115 ? 14.111 0.399 -33.691 1.00 87.69 115 TRP A C 1
ATOM 904 O O . TRP A 1 115 ? 14.459 -0.077 -34.768 1.00 87.69 115 TRP A O 1
ATOM 914 N N . VAL A 1 116 ? 14.247 1.695 -33.410 1.00 87.75 116 VAL A N 1
ATOM 915 C CA . VAL A 1 116 ? 14.667 2.695 -34.405 1.00 87.75 116 VAL A CA 1
ATOM 916 C C . VAL A 1 116 ? 16.089 2.438 -34.910 1.00 87.75 116 VAL A C 1
ATOM 918 O O . VAL A 1 116 ? 16.336 2.550 -36.110 1.00 87.75 116 VAL A O 1
ATOM 921 N N . LYS A 1 117 ? 17.024 2.097 -34.017 1.00 87.31 117 LYS A N 1
ATOM 922 C CA . LYS A 1 117 ? 18.456 2.013 -34.345 1.00 87.31 117 LYS A CA 1
ATOM 923 C C . LYS A 1 117 ? 18.919 0.609 -34.735 1.00 87.31 117 LYS A C 1
ATOM 925 O O . LYS A 1 117 ? 19.821 0.503 -35.558 1.00 87.31 117 LYS A O 1
ATOM 930 N N . ASN A 1 118 ? 18.303 -0.449 -34.195 1.00 86.12 118 ASN A N 1
ATOM 931 C CA . ASN A 1 118 ? 18.777 -1.825 -34.393 1.00 86.12 118 ASN A CA 1
ATOM 932 C C . ASN A 1 118 ? 17.805 -2.682 -35.213 1.00 86.12 118 ASN A C 1
ATOM 934 O O . ASN A 1 118 ? 18.217 -3.298 -36.191 1.00 86.12 118 ASN A O 1
ATOM 938 N N . LEU A 1 119 ? 16.522 -2.739 -34.840 1.00 83.38 119 LEU A N 1
ATOM 939 C CA . LEU A 1 119 ? 15.577 -3.701 -35.429 1.00 83.38 119 LEU A CA 1
ATOM 940 C C . LEU A 1 119 ? 14.958 -3.209 -36.746 1.00 83.38 119 LEU A C 1
ATOM 942 O O . LEU A 1 119 ? 14.904 -3.972 -37.705 1.00 83.38 119 LEU A O 1
ATOM 946 N N . SER A 1 120 ? 14.544 -1.944 -36.831 1.00 83.81 120 SER A N 1
ATOM 947 C CA . SER A 1 120 ? 13.928 -1.357 -38.031 1.00 83.81 120 SER A CA 1
ATOM 948 C C . SER A 1 120 ? 14.826 -1.456 -39.281 1.00 83.81 120 SER A C 1
ATOM 950 O O . SER A 1 120 ? 14.336 -1.903 -40.322 1.00 83.81 120 SER A O 1
ATOM 952 N N . PRO A 1 121 ? 16.149 -1.182 -39.207 1.00 83.50 121 PRO A N 1
ATOM 953 C CA . PRO A 1 121 ? 17.056 -1.411 -40.336 1.00 83.50 121 PRO A CA 1
ATOM 954 C C . PRO A 1 121 ? 17.162 -2.882 -40.766 1.00 83.50 121 PRO A C 1
ATOM 956 O O . PRO A 1 121 ? 17.378 -3.174 -41.938 1.00 83.50 121 PRO A O 1
ATOM 959 N N . LEU A 1 122 ? 17.014 -3.830 -39.836 1.00 81.06 122 LEU A N 1
ATOM 960 C CA . LEU A 1 122 ? 17.042 -5.263 -40.152 1.00 81.06 122 LEU A CA 1
ATOM 961 C C . LEU A 1 122 ? 15.738 -5.718 -40.824 1.00 81.06 122 LEU A C 1
ATOM 963 O O . LEU A 1 122 ? 15.781 -6.568 -41.715 1.00 81.06 122 LEU A O 1
ATOM 967 N N . VAL A 1 123 ? 14.602 -5.122 -40.438 1.00 77.94 123 VAL A N 1
ATOM 968 C CA . VAL A 1 123 ? 13.294 -5.342 -41.079 1.00 77.94 123 VAL A CA 1
ATOM 969 C C . VAL A 1 123 ? 13.289 -4.790 -42.504 1.00 77.94 123 VAL A C 1
ATOM 971 O O . VAL A 1 123 ? 12.837 -5.475 -43.418 1.00 77.94 123 VAL A O 1
ATOM 974 N N . SER A 1 124 ? 13.821 -3.584 -42.725 1.00 75.50 124 SER A N 1
ATOM 975 C CA . SER A 1 124 ? 13.848 -2.965 -44.060 1.00 75.50 124 SER A CA 1
ATOM 976 C C . SER A 1 124 ? 14.751 -3.704 -45.053 1.00 75.50 124 SER A C 1
ATOM 978 O O . SER A 1 124 ? 14.506 -3.662 -46.255 1.00 75.50 124 SER A O 1
ATOM 980 N N . MET A 1 125 ? 15.749 -4.441 -44.55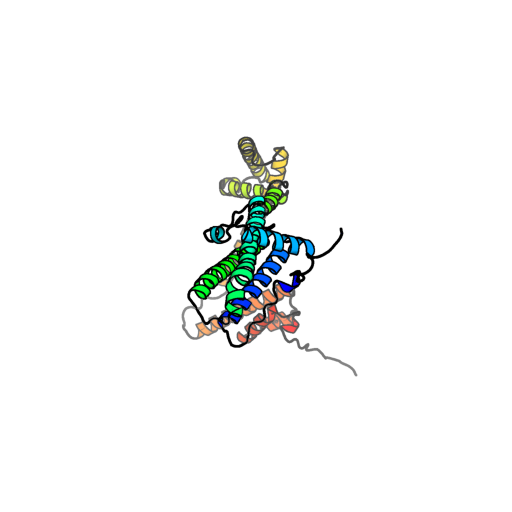7 1.00 75.38 125 MET A N 1
ATOM 981 C CA . MET A 1 125 ? 16.581 -5.349 -45.355 1.00 75.38 125 MET A CA 1
ATOM 982 C C . MET A 1 125 ? 15.925 -6.717 -45.625 1.00 75.38 125 MET A C 1
ATOM 984 O O . MET A 1 125 ? 16.573 -7.577 -46.216 1.00 75.38 125 MET A O 1
ATOM 988 N N . ASN A 1 126 ? 14.679 -6.932 -45.179 1.00 67.44 126 ASN A N 1
ATOM 989 C CA . ASN A 1 126 ? 13.926 -8.187 -45.278 1.00 67.44 126 ASN A CA 1
ATOM 990 C C . ASN A 1 126 ? 14.734 -9.419 -44.831 1.00 67.44 126 ASN A C 1
ATOM 992 O O . ASN A 1 126 ? 14.718 -10.469 -45.475 1.00 67.44 126 ASN A O 1
ATOM 996 N N . ARG A 1 127 ? 15.514 -9.271 -43.751 1.00 65.00 127 ARG A N 1
ATOM 997 C CA . ARG A 1 127 ? 16.343 -10.365 -43.244 1.00 65.00 127 ARG A CA 1
ATOM 998 C C . ARG A 1 127 ? 15.477 -11.406 -42.541 1.00 65.00 127 ARG A C 1
ATOM 1000 O O . ARG A 1 127 ? 14.639 -11.078 -41.699 1.00 65.00 127 ARG A O 1
ATOM 1007 N N . GLU A 1 128 ? 15.754 -12.671 -42.837 1.00 74.50 128 GLU A N 1
ATOM 1008 C CA . GLU A 1 128 ? 15.266 -13.798 -42.047 1.00 74.50 128 GLU A CA 1
ATOM 1009 C C . GLU A 1 128 ? 15.768 -13.713 -40.595 1.00 74.50 128 GLU A C 1
ATOM 1011 O O . GLU A 1 128 ? 16.622 -12.890 -40.234 1.00 74.50 128 GLU A O 1
ATOM 1016 N N . TRP A 1 129 ? 15.228 -14.573 -39.732 1.00 77.75 129 TRP A N 1
ATOM 1017 C CA . TRP A 1 129 ? 15.671 -14.666 -38.347 1.00 77.75 129 TRP A CA 1
ATOM 1018 C C . TRP A 1 129 ? 17.172 -14.980 -38.279 1.00 77.75 129 TRP A C 1
ATOM 1020 O O . TRP A 1 129 ? 17.628 -16.034 -38.714 1.00 77.75 129 TRP A O 1
ATOM 1030 N N . THR A 1 130 ? 17.954 -14.066 -37.705 1.00 81.75 130 THR A N 1
ATOM 1031 C CA . THR A 1 130 ? 19.413 -14.198 -37.583 1.00 81.75 130 THR A CA 1
ATOM 1032 C C . THR A 1 130 ? 19.867 -14.057 -36.132 1.00 81.75 130 THR A C 1
ATOM 1034 O O . THR A 1 130 ? 19.130 -13.590 -35.256 1.00 81.75 130 THR A O 1
ATOM 1037 N N . SER A 1 131 ? 21.123 -14.419 -35.864 1.00 81.69 131 SER A N 1
ATOM 1038 C CA . SER A 1 131 ? 21.769 -14.165 -34.571 1.00 81.69 131 SER A CA 1
ATOM 1039 C C . SER A 1 131 ? 21.780 -12.675 -34.212 1.00 81.69 131 SER A C 1
ATOM 1041 O O . SER A 1 131 ? 21.591 -12.334 -33.049 1.00 81.69 131 SER A O 1
ATOM 1043 N N . ALA A 1 132 ? 21.908 -11.787 -35.204 1.00 82.12 132 ALA A N 1
ATOM 1044 C CA . ALA A 1 132 ? 21.818 -10.338 -35.022 1.00 82.12 132 ALA A CA 1
ATOM 1045 C C . ALA A 1 132 ? 20.420 -9.895 -34.556 1.00 82.12 132 ALA A C 1
ATOM 1047 O O . ALA A 1 132 ? 20.313 -9.145 -33.590 1.00 82.12 132 ALA A O 1
ATOM 1048 N N . VAL A 1 133 ? 19.351 -10.419 -35.176 1.00 83.25 133 VAL A N 1
ATOM 1049 C CA . VAL A 1 133 ? 17.965 -10.169 -34.732 1.00 83.25 133 VAL A CA 1
ATOM 1050 C C . VAL A 1 133 ? 17.779 -10.649 -33.296 1.00 83.25 133 VAL A C 1
ATOM 1052 O O . VAL A 1 133 ? 17.292 -9.897 -32.458 1.00 83.25 133 VAL A O 1
ATOM 1055 N N . THR A 1 134 ? 18.243 -11.859 -32.978 1.00 85.19 134 THR A N 1
ATOM 1056 C CA . THR A 1 134 ? 18.153 -12.421 -31.619 1.00 85.19 134 THR A CA 1
ATOM 1057 C C . THR A 1 134 ? 18.891 -11.547 -30.596 1.00 85.19 134 THR A C 1
ATOM 1059 O O . THR A 1 134 ? 18.348 -11.240 -29.533 1.00 85.19 134 THR A O 1
ATOM 1062 N N . ALA A 1 135 ? 20.105 -11.099 -30.931 1.00 86.06 135 ALA A N 1
ATOM 1063 C CA . ALA A 1 135 ? 20.937 -10.260 -30.071 1.00 86.06 135 ALA A CA 1
ATOM 1064 C C . ALA A 1 135 ? 20.337 -8.866 -29.824 1.00 86.06 135 ALA A C 1
ATOM 1066 O O . ALA A 1 135 ? 20.557 -8.295 -28.758 1.00 86.06 135 ALA A O 1
ATOM 1067 N N . SER A 1 136 ? 19.570 -8.321 -30.772 1.00 85.75 136 SER A N 1
ATOM 1068 C CA . SER A 1 136 ? 18.856 -7.050 -30.595 1.00 85.75 136 SER A CA 1
ATOM 1069 C C . SER A 1 136 ? 17.504 -7.216 -29.896 1.00 85.75 136 SER A C 1
ATOM 1071 O O . SER A 1 136 ? 17.135 -6.372 -29.083 1.00 85.75 136 SER A O 1
ATOM 1073 N N . LEU A 1 137 ? 16.779 -8.305 -30.166 1.00 87.56 137 LEU A N 1
ATOM 1074 C CA . LEU A 1 137 ? 15.433 -8.544 -29.642 1.00 87.56 137 LEU A CA 1
ATOM 1075 C C . LEU A 1 137 ? 15.444 -8.948 -28.161 1.00 87.56 137 LEU A C 1
ATOM 1077 O O . LEU A 1 137 ? 14.597 -8.487 -27.396 1.00 87.56 137 LEU A O 1
ATOM 1081 N N . ALA A 1 138 ? 16.400 -9.780 -27.731 1.00 88.50 138 ALA A N 1
ATOM 1082 C CA . ALA A 1 138 ? 16.459 -10.248 -26.345 1.00 88.50 138 ALA A CA 1
ATOM 1083 C C . ALA A 1 138 ? 16.601 -9.090 -25.327 1.00 88.50 138 ALA A C 1
ATOM 1085 O O . ALA A 1 138 ? 15.787 -9.027 -24.403 1.00 88.50 138 ALA A O 1
ATOM 1086 N N . PRO A 1 139 ? 17.517 -8.113 -25.507 1.00 89.25 139 PRO A N 1
ATOM 1087 C CA . PRO A 1 139 ? 17.572 -6.917 -24.664 1.00 89.25 139 PRO A CA 1
ATOM 1088 C C . PRO A 1 139 ? 16.285 -6.089 -24.686 1.00 89.25 139 PRO A C 1
ATOM 1090 O O . PRO A 1 139 ? 15.901 -5.539 -23.659 1.00 89.25 139 PRO A O 1
ATOM 1093 N N . THR A 1 140 ? 15.606 -6.004 -25.833 1.00 89.50 140 THR A N 1
ATOM 1094 C CA . THR A 1 140 ? 14.343 -5.265 -25.973 1.00 89.50 140 THR A CA 1
ATOM 1095 C C . THR A 1 140 ? 13.214 -5.916 -25.172 1.00 89.50 140 THR A C 1
ATOM 1097 O O . THR A 1 140 ? 12.492 -5.226 -24.454 1.00 89.50 140 THR A O 1
ATOM 1100 N N . VAL A 1 141 ? 13.093 -7.245 -25.223 1.00 91.19 141 VAL A N 1
ATOM 1101 C CA . VAL A 1 141 ? 12.120 -7.993 -24.409 1.00 91.19 141 VAL A CA 1
ATOM 1102 C C . VAL A 1 141 ? 12.427 -7.841 -22.919 1.00 91.19 141 VAL A C 1
ATOM 1104 O O . VAL A 1 141 ? 11.514 -7.612 -22.122 1.00 91.19 141 VAL A O 1
ATOM 1107 N N . THR A 1 142 ? 13.699 -7.941 -22.528 1.00 91.50 142 THR A N 1
ATOM 1108 C CA . THR A 1 142 ? 14.121 -7.751 -21.134 1.00 91.50 142 THR A CA 1
ATOM 1109 C C . THR A 1 142 ? 13.795 -6.340 -20.650 1.00 91.50 142 THR A C 1
ATOM 1111 O O . THR A 1 142 ? 13.137 -6.194 -19.621 1.00 91.50 142 THR A O 1
ATOM 1114 N N . ALA A 1 143 ? 14.136 -5.306 -21.419 1.00 92.25 143 ALA A N 1
ATOM 1115 C CA . ALA A 1 143 ? 13.813 -3.925 -21.076 1.00 92.25 143 ALA A CA 1
ATOM 1116 C C . ALA A 1 143 ? 12.303 -3.711 -20.888 1.00 92.25 143 ALA A C 1
ATOM 1118 O O . ALA A 1 143 ? 11.890 -3.122 -19.891 1.00 92.25 143 ALA A O 1
ATOM 1119 N N . LEU A 1 144 ? 11.457 -4.269 -21.761 1.00 92.62 144 LEU A N 1
ATOM 1120 C CA . LEU A 1 144 ? 10.003 -4.173 -21.598 1.00 92.62 144 LEU A CA 1
ATOM 1121 C C . LEU A 1 144 ? 9.503 -4.876 -20.323 1.00 92.62 144 LEU A C 1
ATOM 1123 O O . LEU A 1 144 ? 8.623 -4.357 -19.630 1.00 92.62 144 LEU A O 1
ATOM 1127 N N . LYS A 1 145 ? 10.072 -6.036 -19.969 1.00 92.56 145 LYS A N 1
ATOM 1128 C CA . LYS A 1 145 ? 9.766 -6.708 -18.694 1.00 92.56 145 LYS A CA 1
ATOM 1129 C C . LYS A 1 145 ? 10.137 -5.827 -17.499 1.00 92.56 145 LYS A C 1
ATOM 1131 O O . LYS A 1 145 ? 9.333 -5.706 -16.575 1.00 92.56 145 LYS A O 1
ATOM 1136 N N . HIS A 1 146 ? 11.304 -5.183 -17.527 1.00 91.81 146 HIS A N 1
ATOM 1137 C CA . HIS A 1 146 ? 11.722 -4.256 -16.471 1.00 91.81 146 HIS A CA 1
ATOM 1138 C C . HIS A 1 146 ? 10.834 -3.009 -16.411 1.00 91.81 146 HIS A C 1
ATOM 1140 O O . HIS A 1 146 ? 10.423 -2.617 -15.320 1.00 91.81 146 HIS A O 1
ATOM 1146 N N . ALA A 1 147 ? 10.456 -2.441 -17.558 1.00 92.38 147 ALA A N 1
ATOM 1147 C CA . ALA A 1 147 ? 9.533 -1.311 -17.626 1.00 92.38 147 ALA A CA 1
ATOM 1148 C C . ALA A 1 147 ? 8.194 -1.639 -16.941 1.00 92.38 147 ALA A C 1
ATOM 1150 O O . ALA A 1 147 ? 7.749 -0.900 -16.064 1.00 92.38 147 ALA A O 1
ATOM 1151 N N . ASN A 1 148 ? 7.602 -2.795 -17.259 1.00 92.75 148 ASN A N 1
ATOM 1152 C CA . ASN A 1 148 ? 6.362 -3.266 -16.634 1.00 92.75 148 ASN A CA 1
ATOM 1153 C C . ASN A 1 148 ? 6.523 -3.562 -15.136 1.00 92.75 148 ASN A C 1
ATOM 1155 O O . ASN A 1 148 ? 5.650 -3.229 -14.335 1.00 92.75 148 ASN A O 1
ATOM 1159 N N . ARG A 1 149 ? 7.650 -4.159 -14.737 1.00 92.31 149 ARG A N 1
ATOM 1160 C CA . ARG A 1 149 ? 7.959 -4.458 -13.333 1.00 92.31 149 ARG A CA 1
ATOM 1161 C C . ARG A 1 149 ? 8.043 -3.180 -12.487 1.00 92.31 149 ARG A C 1
ATOM 1163 O O . ARG A 1 149 ? 7.463 -3.126 -11.402 1.00 92.31 149 ARG A O 1
ATOM 1170 N N . HIS A 1 150 ? 8.724 -2.148 -12.982 1.00 91.50 150 HIS A N 1
ATOM 1171 C CA . HIS A 1 150 ? 8.816 -0.857 -12.296 1.00 91.50 150 HIS A CA 1
ATOM 1172 C C . HIS A 1 150 ? 7.516 -0.048 -12.371 1.00 91.50 150 HIS A C 1
ATOM 1174 O O . HIS A 1 150 ? 7.179 0.628 -11.400 1.00 91.50 150 HIS A O 1
ATOM 1180 N N . LEU A 1 151 ? 6.737 -0.177 -13.450 1.00 92.50 151 LEU A N 1
ATOM 1181 C CA . LEU A 1 151 ? 5.391 0.393 -13.526 1.00 92.50 151 LEU A CA 1
ATOM 1182 C C . LEU A 1 151 ? 4.465 -0.200 -12.452 1.00 92.50 151 LEU A C 1
ATOM 1184 O O . LEU A 1 151 ? 3.814 0.552 -11.732 1.00 92.50 151 LEU A O 1
ATOM 1188 N N . ALA A 1 152 ? 4.445 -1.525 -12.291 1.00 91.00 152 ALA A N 1
ATOM 1189 C CA . ALA A 1 152 ? 3.638 -2.185 -11.263 1.00 91.00 152 ALA A CA 1
ATOM 1190 C C . ALA A 1 152 ? 4.034 -1.734 -9.844 1.00 91.00 152 ALA A C 1
ATOM 1192 O O . ALA A 1 152 ? 3.178 -1.498 -8.990 1.00 91.00 152 ALA A O 1
ATOM 1193 N N . MET A 1 153 ? 5.337 -1.557 -9.601 1.00 89.69 153 MET A N 1
ATOM 1194 C CA . MET A 1 153 ? 5.848 -1.000 -8.347 1.00 89.69 153 MET A CA 1
ATOM 1195 C C . MET A 1 153 ? 5.382 0.444 -8.132 1.00 89.69 153 MET A C 1
ATOM 1197 O O . MET A 1 153 ? 4.956 0.803 -7.036 1.00 89.69 153 MET A O 1
ATOM 1201 N N . LEU A 1 154 ? 5.420 1.270 -9.175 1.00 90.31 154 LEU A N 1
ATOM 1202 C CA . LEU A 1 154 ? 4.955 2.651 -9.124 1.00 90.31 154 LEU A CA 1
ATOM 1203 C C . LEU A 1 154 ? 3.448 2.731 -8.838 1.00 90.31 154 LEU A C 1
ATOM 1205 O O . LEU A 1 154 ? 3.032 3.532 -8.003 1.00 90.31 154 LEU A O 1
ATOM 1209 N N . GLU A 1 155 ? 2.634 1.866 -9.447 1.00 90.50 155 GLU A N 1
ATOM 1210 C CA . GLU A 1 155 ? 1.202 1.751 -9.137 1.00 90.50 155 GLU A CA 1
ATOM 1211 C C . GLU A 1 155 ? 0.965 1.313 -7.682 1.00 90.50 155 GLU A C 1
ATOM 1213 O O . GLU A 1 155 ? 0.122 1.887 -6.983 1.00 90.50 155 GLU A O 1
ATOM 1218 N N . ALA A 1 156 ? 1.741 0.347 -7.182 1.00 88.25 156 ALA A N 1
ATOM 1219 C CA . ALA A 1 156 ? 1.683 -0.073 -5.783 1.00 88.25 156 ALA A CA 1
ATOM 1220 C C . ALA A 1 156 ? 2.056 1.072 -4.822 1.00 88.25 156 ALA A C 1
ATOM 1222 O O . ALA A 1 156 ? 1.355 1.301 -3.834 1.00 88.25 156 ALA A O 1
ATOM 1223 N N . LEU A 1 157 ? 3.109 1.834 -5.126 1.00 87.19 157 LEU A N 1
ATOM 1224 C CA . LEU A 1 157 ? 3.538 2.990 -4.334 1.00 87.19 157 LEU A CA 1
ATOM 1225 C C . LEU A 1 157 ? 2.519 4.130 -4.377 1.00 87.19 157 LEU A C 1
ATOM 1227 O O . LEU A 1 157 ? 2.222 4.706 -3.331 1.00 87.19 157 LEU A O 1
ATOM 1231 N N . LYS A 1 158 ? 1.903 4.403 -5.534 1.00 87.00 158 LYS A N 1
ATOM 1232 C CA . LYS A 1 158 ? 0.799 5.368 -5.651 1.00 87.00 158 LYS A CA 1
ATOM 1233 C C . LYS A 1 158 ? -0.410 4.969 -4.812 1.00 87.00 158 LYS A C 1
ATOM 1235 O O . LYS A 1 158 ? -1.009 5.812 -4.153 1.00 87.00 158 LYS A O 1
ATOM 1240 N N . ASN A 1 159 ? -0.720 3.678 -4.731 1.00 85.62 159 ASN A N 1
ATOM 1241 C CA . ASN A 1 159 ? -1.778 3.182 -3.847 1.00 85.62 159 ASN A CA 1
ATOM 1242 C C . ASN A 1 159 ? -1.448 3.315 -2.347 1.00 85.62 159 ASN A C 1
ATOM 1244 O O . ASN A 1 159 ? -2.369 3.325 -1.514 1.00 85.62 159 ASN A O 1
ATOM 1248 N N . LEU A 1 160 ? -0.157 3.384 -2.003 1.00 79.69 160 LEU A N 1
ATOM 1249 C CA . LEU A 1 160 ? 0.365 3.595 -0.649 1.00 79.69 160 LEU A CA 1
ATOM 1250 C C . LEU A 1 160 ? 0.574 5.081 -0.306 1.00 79.69 160 LEU A C 1
ATOM 1252 O O . LEU A 1 160 ? 0.669 5.417 0.882 1.00 79.69 160 LEU A O 1
ATOM 1256 N N . GLU A 1 161 ? 0.594 5.964 -1.306 1.00 73.25 161 GLU A N 1
ATOM 1257 C CA . GLU A 1 161 ? 0.641 7.419 -1.155 1.00 73.25 161 GLU A CA 1
ATOM 1258 C C . GLU A 1 161 ? -0.526 7.869 -0.254 1.00 73.25 161 GLU A C 1
ATOM 1260 O O . GLU A 1 161 ? -1.691 7.535 -0.464 1.00 73.25 161 GLU A O 1
ATOM 1265 N N . GLY A 1 162 ? -0.210 8.525 0.867 1.00 64.62 162 GLY A N 1
ATOM 1266 C CA . GLY A 1 162 ? -1.203 8.910 1.882 1.00 64.62 162 GLY A CA 1
ATOM 1267 C C . GLY A 1 162 ? -1.608 7.819 2.892 1.00 64.62 162 GLY A C 1
ATOM 1268 O O . GLY A 1 162 ? -2.154 8.159 3.943 1.00 64.62 162 GLY A O 1
ATOM 1269 N N . LYS A 1 163 ? -1.265 6.538 2.683 1.00 68.19 163 LYS A N 1
ATOM 1270 C CA . LYS A 1 163 ? -1.564 5.412 3.613 1.00 68.19 163 LYS A CA 1
ATOM 1271 C C . LYS A 1 163 ? -0.379 4.942 4.467 1.00 68.19 163 LYS A C 1
ATOM 1273 O O . LYS A 1 163 ? -0.518 4.000 5.259 1.00 68.19 163 LYS A O 1
ATOM 1278 N N . HIS A 1 164 ? 0.767 5.597 4.317 1.00 65.06 164 HIS A N 1
ATOM 1279 C CA . HIS A 1 164 ? 1.968 5.404 5.126 1.00 65.06 164 HIS A CA 1
ATOM 1280 C C . HIS A 1 164 ? 1.727 5.465 6.644 1.00 65.06 164 HIS A C 1
ATOM 1282 O O . HIS A 1 164 ? 0.865 6.201 7.137 1.00 65.06 164 HIS A O 1
ATOM 1288 N N . TYR A 1 165 ? 2.537 4.705 7.390 1.00 54.47 165 TYR A N 1
ATOM 1289 C CA . TYR A 1 165 ? 2.482 4.625 8.853 1.00 54.47 165 TYR A CA 1
ATOM 1290 C C . TYR A 1 165 ? 2.555 5.995 9.525 1.00 54.47 165 TYR A C 1
ATOM 1292 O O . TYR A 1 165 ? 1.905 6.167 10.539 1.00 54.47 165 TYR A O 1
ATOM 1300 N N . GLY A 1 166 ? 3.224 6.994 8.938 1.00 52.91 166 GLY A N 1
ATOM 1301 C CA . GLY A 1 166 ? 3.243 8.365 9.459 1.00 52.91 166 GLY A CA 1
ATOM 1302 C C . GLY A 1 166 ? 1.863 9.031 9.530 1.00 52.91 166 GLY A C 1
ATOM 1303 O O . GLY A 1 166 ? 1.593 9.738 10.490 1.00 52.91 166 GLY A O 1
ATOM 1304 N N . VAL A 1 167 ? 0.952 8.760 8.587 1.00 52.16 167 VAL A N 1
ATOM 1305 C CA . VAL A 1 167 ? -0.431 9.284 8.625 1.00 52.16 167 VAL A CA 1
ATOM 1306 C C . VAL A 1 167 ? -1.337 8.448 9.525 1.00 52.16 167 VAL A C 1
ATOM 1308 O O . VAL A 1 167 ? -2.232 8.990 10.166 1.00 52.16 167 VAL A O 1
ATOM 1311 N N . ARG A 1 168 ? -1.100 7.136 9.646 1.00 53.81 168 ARG A N 1
ATOM 1312 C CA . ARG A 1 168 ? -1.805 6.315 10.651 1.00 53.81 168 ARG A CA 1
ATOM 1313 C C . ARG A 1 168 ? -1.337 6.633 12.070 1.00 53.81 168 ARG A C 1
ATOM 1315 O O . ARG A 1 168 ? -2.159 6.698 12.973 1.00 53.81 168 ARG A O 1
ATOM 1322 N N . ALA A 1 169 ? -0.047 6.893 12.248 1.00 49.25 169 ALA A N 1
ATOM 1323 C CA . ALA A 1 169 ? 0.571 7.318 13.493 1.00 49.25 169 ALA A CA 1
ATOM 1324 C C . ALA A 1 169 ? 0.275 8.786 13.805 1.00 49.25 169 ALA A C 1
ATOM 1326 O O . ALA A 1 169 ? 0.162 9.102 14.976 1.00 49.25 169 ALA A O 1
ATOM 1327 N N . SER A 1 170 ? 0.079 9.674 12.821 1.00 49.88 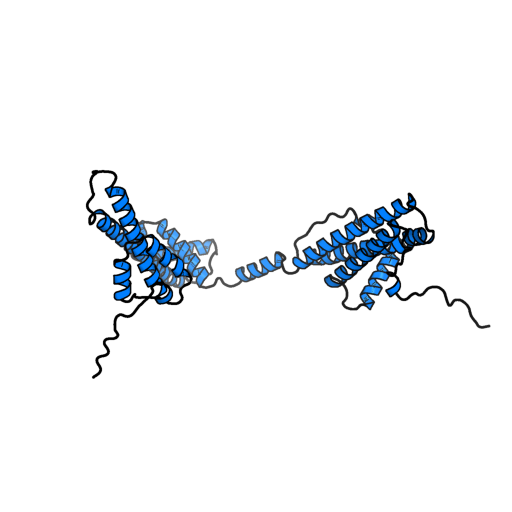170 SER A N 1
ATOM 1328 C CA . SER A 1 170 ? -0.402 11.039 13.083 1.00 49.88 170 SER A CA 1
ATOM 1329 C C . SER A 1 170 ? -1.887 11.049 13.431 1.00 49.88 170 SER A C 1
ATOM 1331 O O . SER A 1 170 ? -2.265 11.744 14.363 1.00 49.88 170 SER A O 1
ATOM 1333 N N . LYS A 1 171 ? -2.717 10.220 12.780 1.00 53.78 171 LYS A N 1
ATOM 1334 C CA . LYS A 1 171 ? -4.119 10.006 13.183 1.00 53.78 171 LYS A CA 1
ATOM 1335 C C . LYS A 1 171 ? -4.217 9.364 14.572 1.00 53.78 171 LYS A C 1
ATOM 1337 O O . LYS A 1 171 ? -4.997 9.821 15.398 1.00 53.78 171 LYS A O 1
ATOM 1342 N N . GLY A 1 172 ? -3.383 8.365 14.864 1.00 52.44 172 GLY A N 1
ATOM 1343 C CA . GLY A 1 172 ? -3.278 7.748 16.192 1.00 52.44 172 GLY A CA 1
ATOM 1344 C C . GLY A 1 172 ? -2.602 8.644 17.238 1.00 52.44 172 GLY A C 1
ATOM 1345 O O . GLY A 1 172 ? -2.921 8.567 18.416 1.00 52.44 172 GLY A O 1
ATOM 1346 N N . GLY A 1 173 ? -1.703 9.532 16.822 1.00 51.66 173 GLY A N 1
ATOM 1347 C CA . GLY A 1 173 ? -0.989 10.493 17.663 1.00 51.66 173 GLY A CA 1
ATOM 1348 C C . GLY A 1 173 ? -1.839 11.715 17.997 1.00 51.66 173 GLY A C 1
ATOM 1349 O O . GLY A 1 173 ? -1.829 12.173 19.131 1.00 51.66 173 GLY A O 1
ATOM 1350 N N . HIS A 1 174 ? -2.662 12.187 17.058 1.00 45.50 174 HIS A N 1
ATOM 1351 C CA . HIS A 1 174 ? -3.728 13.151 17.337 1.00 45.50 174 HIS A CA 1
ATOM 1352 C C . HIS A 1 174 ? -4.769 12.563 18.296 1.00 45.50 174 HIS A C 1
ATOM 1354 O O . HIS A 1 174 ? -5.279 13.298 19.127 1.00 45.50 174 HIS A O 1
ATOM 1360 N N . ALA A 1 175 ? -5.021 11.249 18.266 1.00 50.22 175 ALA A N 1
ATOM 1361 C CA . ALA A 1 175 ? -5.825 10.579 19.291 1.00 50.22 175 ALA A CA 1
ATOM 1362 C C . ALA A 1 175 ? -5.099 10.429 20.647 1.00 50.22 175 ALA A C 1
ATOM 1364 O O . ALA A 1 175 ? -5.760 10.367 21.674 1.00 50.22 175 ALA A O 1
ATOM 1365 N N . ARG A 1 176 ? -3.756 10.403 20.673 1.00 50.75 176 ARG A N 1
ATOM 1366 C CA . ARG A 1 176 ? -2.948 10.385 21.912 1.00 50.75 176 ARG A CA 1
ATOM 1367 C C . ARG A 1 176 ? -2.761 11.764 22.556 1.00 50.75 176 ARG A C 1
ATOM 1369 O O . ARG A 1 176 ? -2.531 11.824 23.755 1.00 50.75 176 ARG A O 1
ATOM 1376 N N . HIS A 1 177 ? -2.825 12.846 21.777 1.00 46.44 177 HIS A N 1
ATOM 1377 C CA . HIS A 1 177 ? -2.730 14.230 22.269 1.00 46.44 177 HIS A CA 1
ATOM 1378 C C . HIS A 1 177 ? -4.076 14.957 22.329 1.00 46.44 177 HIS A C 1
ATOM 1380 O O . HIS A 1 177 ? -4.164 16.040 22.908 1.00 46.44 177 HIS A O 1
ATOM 1386 N N . ALA A 1 178 ? -5.138 14.379 21.765 1.00 49.94 178 ALA A N 1
ATOM 1387 C CA . ALA A 1 178 ? -6.479 14.707 22.205 1.00 49.94 178 ALA A CA 1
ATOM 1388 C C . ALA A 1 178 ? -6.553 14.349 23.689 1.00 49.94 178 ALA A C 1
ATOM 1390 O O . ALA A 1 178 ? -6.172 13.243 24.076 1.00 49.94 178 ALA A O 1
ATOM 1391 N N . ARG A 1 179 ? -7.016 15.294 24.517 1.00 48.25 179 ARG A N 1
ATOM 1392 C CA . ARG A 1 179 ? -7.353 14.986 25.908 1.00 48.25 179 ARG A CA 1
ATOM 1393 C C . ARG A 1 179 ? -8.209 13.716 25.882 1.00 48.25 179 ARG A C 1
ATOM 1395 O O . ARG A 1 179 ? -9.155 13.699 25.083 1.00 48.25 179 ARG A O 1
ATOM 1402 N N . PRO A 1 180 ? -7.881 12.669 26.665 1.00 52.06 180 PRO A N 1
ATOM 1403 C CA . PRO A 1 180 ? -8.771 11.526 26.777 1.00 52.06 180 PRO A CA 1
ATOM 1404 C C . PRO A 1 180 ? -10.158 12.088 27.056 1.00 52.06 180 PRO A C 1
ATOM 1406 O O . PRO A 1 180 ? -10.308 13.009 27.867 1.00 52.06 180 PRO A O 1
ATOM 1409 N N . SER A 1 181 ? -11.153 11.641 26.289 1.00 56.44 181 SER A N 1
ATOM 1410 C CA . SER A 1 181 ? -12.499 12.144 26.516 1.00 56.44 181 SER A CA 1
ATOM 1411 C C . SER A 1 181 ? -12.843 11.852 27.976 1.00 56.44 181 SER A C 1
ATOM 1413 O O . SER A 1 181 ? -12.393 10.837 28.509 1.00 56.44 181 SER A O 1
ATOM 1415 N N . ASN A 1 182 ? -13.645 12.693 28.636 1.00 61.19 182 ASN A N 1
ATOM 1416 C CA . ASN A 1 182 ? -14.067 12.403 30.014 1.00 61.19 182 ASN A CA 1
ATOM 1417 C C . ASN A 1 182 ? -14.639 10.973 30.141 1.00 61.19 182 ASN A C 1
ATOM 1419 O O . ASN A 1 182 ? -14.570 10.356 31.191 1.00 61.19 182 ASN A O 1
ATOM 1423 N N . LYS A 1 183 ? -15.155 10.396 29.045 1.00 67.44 183 LYS A N 1
ATOM 1424 C CA . LYS A 1 183 ? -15.616 9.005 28.992 1.00 67.44 183 LYS A CA 1
ATOM 1425 C C . LYS A 1 183 ? -14.482 7.982 29.118 1.00 67.44 183 LYS A C 1
ATOM 1427 O O . LYS A 1 183 ? -14.679 6.962 29.772 1.00 67.44 183 LYS A O 1
ATOM 1432 N N . ASP A 1 184 ? -13.323 8.237 28.520 1.00 65.88 184 ASP A N 1
ATOM 1433 C CA . ASP A 1 184 ? -12.169 7.333 28.554 1.00 65.88 184 ASP A CA 1
ATOM 1434 C C . ASP A 1 184 ? -11.455 7.384 29.911 1.00 65.88 184 ASP A C 1
ATOM 1436 O O . ASP A 1 184 ? -11.062 6.338 30.433 1.00 65.88 184 ASP A O 1
ATOM 1440 N N . THR A 1 185 ? -11.353 8.570 30.527 1.00 68.06 185 THR A N 1
ATOM 1441 C CA . THR A 1 185 ? -10.819 8.720 31.893 1.00 68.06 185 THR A CA 1
ATOM 1442 C C . THR A 1 185 ? -11.718 8.025 32.911 1.00 68.06 185 THR A C 1
ATOM 1444 O O . THR A 1 185 ? -11.233 7.216 33.704 1.00 68.06 185 THR A O 1
ATOM 1447 N N . THR A 1 186 ? -13.035 8.236 32.834 1.00 72.62 186 THR A N 1
ATOM 1448 C CA . THR A 1 186 ? -14.000 7.569 33.717 1.00 72.62 186 THR A CA 1
ATOM 1449 C C . THR A 1 186 ? -14.030 6.052 33.483 1.00 72.62 186 THR A C 1
ATOM 1451 O O . THR A 1 186 ? -14.165 5.285 34.439 1.00 72.62 186 THR A O 1
ATOM 1454 N N . LEU A 1 187 ? -13.850 5.574 32.242 1.00 78.75 187 LEU A N 1
ATOM 1455 C CA . LEU A 1 187 ? -13.742 4.139 31.951 1.00 78.75 187 LEU A CA 1
ATOM 1456 C C . LEU A 1 187 ? -12.494 3.529 32.599 1.00 78.75 187 LEU A C 1
ATOM 1458 O O . LEU A 1 187 ? -12.582 2.479 33.240 1.00 78.75 187 LEU A O 1
ATOM 1462 N N . LEU A 1 188 ? -11.345 4.188 32.465 1.00 80.69 188 LEU A N 1
ATOM 1463 C CA . LEU A 1 188 ? -10.094 3.720 33.047 1.00 80.69 188 LEU A CA 1
ATOM 1464 C C . LEU A 1 188 ? -10.172 3.703 34.581 1.00 80.69 188 LEU A C 1
ATOM 1466 O O . LEU A 1 188 ? -9.897 2.664 35.187 1.00 80.69 188 LEU A O 1
ATOM 1470 N N . LEU A 1 189 ? -10.672 4.776 35.201 1.00 80.94 189 LEU A N 1
ATOM 1471 C CA . LEU A 1 189 ? -10.937 4.816 36.643 1.00 80.94 189 LEU A CA 1
ATOM 1472 C C . LEU A 1 189 ? -11.898 3.698 37.072 1.00 80.94 189 LEU A C 1
ATOM 1474 O O . LEU A 1 189 ? -11.622 2.987 38.039 1.00 80.94 189 LEU A O 1
ATOM 1478 N N . SER A 1 190 ? -12.971 3.454 36.313 1.00 83.06 190 SER A N 1
ATOM 1479 C CA . SER A 1 190 ? -13.906 2.352 36.569 1.00 83.06 190 SER A CA 1
ATOM 1480 C C . SER A 1 190 ? -13.224 0.982 36.558 1.00 83.06 190 SER A C 1
ATOM 1482 O O . SER A 1 190 ? -13.475 0.159 37.444 1.00 83.06 190 SER A O 1
ATOM 1484 N N . THR A 1 191 ? -12.321 0.730 35.605 1.00 83.75 191 THR A N 1
ATOM 1485 C CA . THR A 1 191 ? -11.573 -0.536 35.549 1.00 83.75 191 THR A CA 1
ATOM 1486 C C . THR A 1 191 ? -10.594 -0.697 36.710 1.00 83.75 191 THR A C 1
ATOM 1488 O O . THR A 1 191 ? -10.532 -1.779 37.301 1.00 83.75 191 THR A O 1
ATOM 1491 N N . MET A 1 192 ? -9.890 0.372 37.096 1.00 81.69 192 MET A N 1
ATOM 1492 C CA . MET A 1 192 ? -8.973 0.363 38.239 1.00 81.69 192 MET A CA 1
ATOM 1493 C C . MET A 1 192 ? -9.719 0.096 39.548 1.00 81.69 192 MET A C 1
ATOM 1495 O O . MET A 1 192 ? -9.334 -0.791 40.311 1.00 81.69 192 MET A O 1
ATOM 1499 N N . VAL A 1 193 ? -10.829 0.802 39.777 1.00 85.25 193 VAL A N 1
ATOM 1500 C CA . VAL A 1 193 ? -11.703 0.601 40.943 1.00 85.25 193 VAL A CA 1
ATOM 1501 C C . VAL A 1 193 ? -12.220 -0.830 40.992 1.00 85.25 193 VAL A C 1
ATOM 1503 O O . VAL A 1 193 ? -12.151 -1.470 42.039 1.00 85.25 193 VAL A O 1
ATOM 1506 N N . LYS A 1 194 ? -12.687 -1.370 39.861 1.00 83.62 194 LYS A N 1
ATOM 1507 C CA . LYS A 1 194 ? -13.173 -2.752 39.783 1.00 83.62 194 LYS A CA 1
ATOM 1508 C C . LYS A 1 194 ? -12.083 -3.763 40.157 1.00 83.62 194 LYS A C 1
ATOM 1510 O O . LYS A 1 194 ? -12.360 -4.687 40.919 1.00 83.62 194 LYS A O 1
ATOM 1515 N N . GLY A 1 195 ? -10.857 -3.582 39.663 1.00 81.56 195 GLY A N 1
ATOM 1516 C CA . GLY A 1 195 ? -9.719 -4.435 40.016 1.00 81.56 195 GLY A CA 1
ATOM 1517 C C . GLY A 1 195 ? -9.342 -4.338 41.497 1.00 81.56 195 GLY A C 1
ATOM 1518 O O . GLY A 1 195 ? -9.108 -5.354 42.150 1.00 81.56 195 GLY A O 1
ATOM 1519 N N . LEU A 1 196 ? -9.347 -3.127 42.060 1.00 83.38 196 LEU A N 1
ATOM 1520 C CA . LEU A 1 196 ? -9.053 -2.910 43.478 1.00 83.38 196 LEU A CA 1
ATOM 1521 C C . LEU A 1 196 ? -10.132 -3.492 44.401 1.00 83.38 196 LEU A C 1
ATOM 1523 O O . LEU A 1 196 ? -9.784 -4.046 45.443 1.00 83.38 196 LEU A O 1
ATOM 1527 N N . LEU A 1 197 ? -11.408 -3.416 44.016 1.00 81.94 197 LEU A N 1
ATOM 1528 C CA . LEU A 1 197 ? -12.510 -4.056 44.741 1.00 81.94 197 LEU A CA 1
ATOM 1529 C C . LEU A 1 197 ? -12.402 -5.584 44.690 1.00 81.94 197 LEU A C 1
ATOM 1531 O O . LEU A 1 197 ? -12.535 -6.233 45.724 1.00 81.94 197 LEU A O 1
ATOM 1535 N N . TYR A 1 198 ? -12.087 -6.155 43.523 1.00 79.81 198 TYR A N 1
ATOM 1536 C CA . TYR A 1 198 ? -11.899 -7.601 43.369 1.00 79.81 198 TYR A CA 1
ATOM 1537 C C . TYR A 1 198 ? -10.757 -8.135 44.248 1.00 79.81 198 TYR A C 1
ATOM 1539 O O . TYR A 1 198 ? -10.883 -9.182 44.877 1.00 79.81 198 TYR A O 1
ATOM 1547 N N . ASN A 1 199 ? -9.663 -7.377 44.349 1.00 78.75 199 ASN A N 1
ATOM 1548 C CA . ASN A 1 199 ? -8.505 -7.748 45.162 1.00 78.75 199 ASN A CA 1
ATOM 1549 C C . ASN A 1 199 ? -8.704 -7.509 46.673 1.00 78.75 199 ASN A C 1
ATOM 1551 O O . ASN A 1 199 ? -7.870 -7.945 47.463 1.00 78.75 199 ASN A O 1
ATOM 1555 N N . ASN A 1 200 ? -9.776 -6.824 47.096 1.00 77.44 200 ASN A N 1
ATOM 1556 C CA . ASN A 1 200 ? -10.058 -6.522 48.504 1.00 77.44 200 ASN A CA 1
ATOM 1557 C C . ASN A 1 200 ? -11.501 -6.915 48.879 1.00 77.44 200 ASN A C 1
ATOM 1559 O O . ASN A 1 200 ? -12.352 -6.041 49.063 1.00 77.44 200 ASN A O 1
ATOM 1563 N N . PRO A 1 201 ? -11.786 -8.216 49.086 1.00 70.94 201 PRO A N 1
ATOM 1564 C CA . PRO A 1 201 ? -13.143 -8.706 49.365 1.00 70.94 201 PRO A CA 1
ATOM 1565 C C . PRO A 1 201 ? -13.754 -8.124 50.653 1.00 70.94 201 PRO A C 1
ATOM 1567 O O . PRO A 1 201 ? -14.970 -8.036 50.800 1.00 70.94 201 PRO A O 1
ATOM 1570 N N . ASN A 1 202 ? -12.923 -7.634 51.577 1.00 74.06 202 ASN A N 1
ATOM 1571 C CA . ASN A 1 202 ? -13.369 -6.985 52.814 1.00 74.06 202 ASN A CA 1
ATOM 1572 C C . ASN A 1 202 ? -14.093 -5.645 52.584 1.00 74.06 202 ASN A C 1
ATOM 1574 O O . ASN A 1 202 ? -14.710 -5.114 53.510 1.00 74.06 202 ASN A O 1
ATOM 1578 N N . TRP A 1 203 ? -14.013 -5.073 51.380 1.00 72.88 203 TRP A N 1
ATOM 1579 C CA . TRP A 1 203 ? -14.657 -3.802 51.038 1.00 72.88 203 TRP A CA 1
ATOM 1580 C C . TRP A 1 203 ? -16.098 -3.977 50.546 1.00 72.88 203 TRP A C 1
ATOM 1582 O O . TRP A 1 203 ? -16.863 -3.016 50.563 1.00 72.88 203 TRP A O 1
ATOM 1592 N N . GLU A 1 204 ? -16.527 -5.205 50.230 1.00 65.50 204 GLU A N 1
ATOM 1593 C CA . GLU A 1 204 ? -17.905 -5.492 49.803 1.00 65.50 204 GLU A CA 1
ATOM 1594 C C . GLU A 1 204 ? -18.957 -5.238 50.892 1.00 65.50 204 GLU A C 1
ATOM 1596 O O . GLU A 1 204 ? -20.129 -5.052 50.570 1.00 65.50 204 GLU A O 1
ATOM 1601 N N . LYS A 1 205 ? -18.566 -5.225 52.173 1.00 70.38 205 LYS A N 1
ATOM 1602 C CA . LYS A 1 205 ? -19.474 -5.033 53.321 1.00 70.38 205 LYS A CA 1
ATOM 1603 C C . LYS A 1 205 ? -19.413 -3.633 53.936 1.00 70.38 205 LYS A C 1
ATOM 1605 O O . LYS A 1 205 ? -20.174 -3.350 54.854 1.00 70.38 205 LYS A O 1
ATOM 1610 N N . ARG A 1 206 ? -18.516 -2.769 53.455 1.00 76.62 206 ARG A N 1
ATOM 1611 C CA . ARG A 1 206 ? -18.313 -1.419 53.997 1.00 76.62 206 ARG A CA 1
ATOM 1612 C C . ARG A 1 206 ? -19.205 -0.381 53.315 1.00 76.62 206 ARG A C 1
ATOM 1614 O O . ARG A 1 206 ? -19.852 -0.657 52.291 1.00 76.62 206 ARG A O 1
ATOM 1621 N N . ASP A 1 207 ? -19.247 0.801 53.924 1.00 82.25 207 ASP A N 1
ATOM 1622 C CA . ASP A 1 207 ? -19.945 1.952 53.367 1.00 82.25 207 ASP A CA 1
ATOM 1623 C C . ASP A 1 207 ? -19.297 2.393 52.043 1.00 82.25 207 ASP A C 1
ATOM 1625 O O . ASP A 1 207 ? -18.077 2.339 51.870 1.00 82.25 207 ASP A O 1
ATOM 1629 N N . ARG A 1 208 ? -20.133 2.776 51.075 1.00 79.44 208 ARG A N 1
ATOM 1630 C CA . ARG A 1 208 ? -19.732 3.070 49.687 1.00 79.44 208 ARG A CA 1
ATOM 1631 C C . ARG A 1 208 ? -18.826 4.291 49.619 1.00 79.44 208 ARG A C 1
ATOM 1633 O O . ARG A 1 208 ? -17.857 4.290 48.866 1.00 79.44 208 ARG A O 1
ATOM 1640 N N . THR A 1 209 ? -19.146 5.296 50.422 1.00 82.75 209 THR A N 1
ATOM 1641 C CA . THR A 1 209 ? -18.409 6.555 50.555 1.00 82.75 209 THR A CA 1
ATOM 1642 C C . THR A 1 209 ? -17.024 6.312 51.147 1.00 82.75 209 THR A C 1
ATOM 1644 O O . THR A 1 209 ? -16.031 6.713 50.552 1.00 82.75 209 THR A O 1
ATOM 1647 N N . GLU A 1 210 ? -16.938 5.548 52.237 1.00 83.62 210 GLU A N 1
ATOM 1648 C CA . GLU A 1 210 ? -15.670 5.216 52.894 1.00 83.62 210 GLU A CA 1
ATOM 1649 C C . GLU A 1 210 ? -14.743 4.390 51.983 1.00 83.62 210 GLU A C 1
ATOM 1651 O O . GLU A 1 210 ? -13.527 4.589 51.959 1.00 83.62 210 GLU A O 1
ATOM 1656 N N . VAL A 1 211 ? -15.312 3.460 51.208 1.00 84.25 211 VAL A N 1
ATOM 1657 C CA . VAL A 1 211 ? -14.558 2.659 50.233 1.00 84.25 211 VAL A CA 1
ATOM 1658 C C . VAL A 1 211 ? -14.064 3.524 49.073 1.00 84.25 211 VAL A C 1
ATOM 1660 O O . VAL A 1 211 ? -12.905 3.394 48.682 1.00 84.25 211 VAL A O 1
ATOM 1663 N N . ALA A 1 212 ? -14.907 4.413 48.543 1.00 84.62 212 ALA A N 1
ATOM 1664 C CA . ALA A 1 212 ? -14.527 5.335 47.475 1.00 84.62 212 ALA A CA 1
ATOM 1665 C C . ALA A 1 212 ? -13.418 6.301 47.916 1.00 84.62 212 ALA A C 1
ATOM 1667 O O . ALA A 1 212 ? -12.464 6.508 47.168 1.00 84.62 212 ALA A O 1
ATOM 1668 N N . ASP A 1 213 ? -13.486 6.817 49.144 1.00 86.25 213 ASP A N 1
ATOM 1669 C CA . ASP A 1 213 ? -12.490 7.751 49.670 1.00 86.25 213 ASP A CA 1
ATOM 1670 C C . ASP A 1 213 ? -11.125 7.066 49.870 1.00 86.25 213 ASP A C 1
ATOM 1672 O O . ASP A 1 213 ? -10.101 7.588 49.427 1.00 86.25 213 ASP A O 1
ATOM 1676 N N . LYS A 1 214 ? -11.101 5.838 50.412 1.00 86.94 214 LYS A N 1
ATOM 1677 C CA . LYS A 1 214 ? -9.867 5.032 50.541 1.00 86.94 214 LYS A CA 1
ATOM 1678 C C . LYS A 1 214 ? -9.275 4.619 49.193 1.00 86.94 214 LYS A C 1
ATOM 1680 O O . LYS A 1 214 ? -8.056 4.522 49.040 1.00 86.94 214 LYS A O 1
ATOM 1685 N N . LEU A 1 215 ? -10.129 4.352 48.206 1.00 86.62 215 LEU A N 1
ATOM 1686 C CA . LEU A 1 215 ? -9.705 4.097 46.830 1.00 86.62 215 LEU A CA 1
ATOM 1687 C C . LEU A 1 215 ? -9.104 5.350 46.191 1.00 86.62 215 LEU A C 1
ATOM 1689 O O . LEU A 1 215 ? -8.071 5.242 45.531 1.00 86.62 215 LEU A O 1
ATOM 1693 N N . ALA A 1 216 ? -9.711 6.517 46.420 1.00 88.12 216 ALA A N 1
ATOM 1694 C CA . ALA A 1 216 ? -9.226 7.796 45.914 1.00 88.12 216 ALA A CA 1
ATOM 1695 C C . ALA A 1 216 ? -7.841 8.106 46.473 1.00 88.12 216 ALA A C 1
ATOM 1697 O O . ALA A 1 216 ? -6.940 8.408 45.701 1.00 88.12 216 ALA A O 1
ATOM 1698 N N . GLU A 1 217 ? -7.634 7.938 47.780 1.00 88.12 217 GLU A N 1
ATOM 1699 C CA . GLU A 1 217 ? -6.323 8.112 48.416 1.00 88.12 217 GLU A CA 1
ATOM 1700 C C . GLU A 1 217 ? -5.261 7.194 47.798 1.00 88.12 217 GLU A C 1
ATOM 1702 O O . GLU A 1 217 ? -4.161 7.639 47.471 1.00 88.12 217 GLU A O 1
ATOM 1707 N N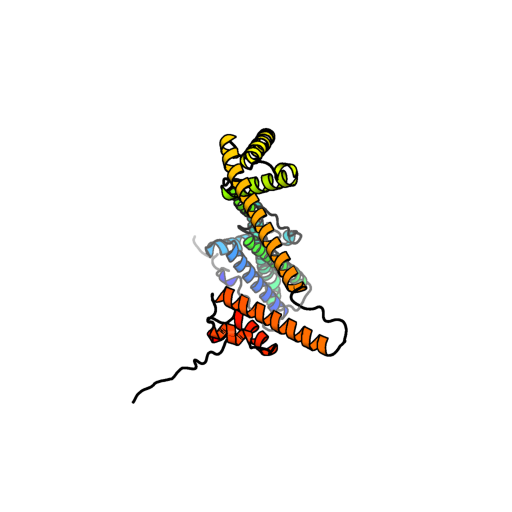 . ARG A 1 218 ? -5.600 5.920 47.572 1.00 85.75 218 ARG A N 1
ATOM 1708 C CA . ARG A 1 218 ? -4.671 4.937 47.000 1.00 85.75 218 ARG A CA 1
ATOM 1709 C C . ARG A 1 218 ? -4.334 5.225 45.535 1.00 85.75 218 ARG A C 1
ATOM 1711 O O . ARG A 1 218 ? -3.178 5.084 45.142 1.00 85.75 218 ARG A O 1
ATOM 1718 N N . ILE A 1 219 ? -5.325 5.618 44.734 1.00 84.31 219 ILE A N 1
ATOM 1719 C CA . ILE A 1 219 ? -5.134 5.981 43.323 1.00 84.31 219 ILE A CA 1
ATOM 1720 C C . ILE A 1 219 ? -4.368 7.302 43.217 1.00 84.31 219 ILE A C 1
ATOM 1722 O O . ILE A 1 219 ? -3.458 7.401 42.402 1.00 84.31 219 ILE A O 1
ATOM 1726 N N . PHE A 1 220 ? -4.674 8.284 44.065 1.00 84.56 220 PHE A N 1
ATOM 1727 C CA . PHE A 1 220 ? -3.984 9.572 44.099 1.00 84.56 220 PHE A CA 1
ATOM 1728 C C . PHE A 1 220 ? -2.512 9.418 44.501 1.00 84.56 220 PHE A C 1
ATOM 1730 O O . PHE A 1 220 ? -1.642 9.980 43.841 1.00 84.56 220 PHE A O 1
ATOM 1737 N N . ALA A 1 221 ? -2.218 8.599 45.517 1.00 84.12 221 ALA A N 1
ATOM 1738 C CA . ALA A 1 221 ? -0.847 8.299 45.933 1.00 84.12 221 ALA A CA 1
ATOM 1739 C C . ALA A 1 221 ? -0.045 7.596 44.825 1.00 84.12 221 ALA A C 1
ATOM 1741 O O . ALA A 1 221 ? 1.069 8.011 44.518 1.00 84.12 221 ALA A O 1
ATOM 1742 N N . ALA A 1 222 ? -0.628 6.584 44.173 1.00 78.88 222 ALA A N 1
ATOM 1743 C CA . ALA A 1 222 ? 0.015 5.922 43.037 1.00 78.88 222 ALA A CA 1
ATOM 1744 C C . ALA A 1 222 ? 0.207 6.888 41.854 1.00 78.88 222 ALA A C 1
ATOM 1746 O O . ALA A 1 222 ? 1.236 6.877 41.185 1.00 78.88 222 ALA A O 1
ATOM 1747 N N . ASN A 1 223 ? -0.760 7.768 41.603 1.00 76.88 223 ASN A N 1
ATOM 1748 C CA . ASN A 1 223 ? -0.661 8.733 40.518 1.00 76.88 223 ASN A CA 1
ATOM 1749 C C . ASN A 1 223 ? 0.410 9.805 40.761 1.00 76.88 223 ASN A C 1
ATOM 1751 O O . ASN A 1 223 ? 1.022 10.276 39.809 1.00 76.88 223 ASN A O 1
ATOM 1755 N N . TYR A 1 224 ? 0.666 10.163 42.020 1.00 76.75 224 TYR A N 1
ATOM 1756 C CA . TYR A 1 224 ? 1.757 11.066 42.376 1.00 76.75 224 TYR A CA 1
ATOM 1757 C C . TYR A 1 224 ? 3.132 10.488 42.001 1.00 76.75 224 TYR A C 1
ATOM 1759 O O . TYR A 1 224 ? 3.998 11.218 41.526 1.00 76.75 224 TYR A O 1
ATOM 1767 N N . GLU A 1 225 ? 3.314 9.176 42.168 1.00 72.88 225 GLU A N 1
ATOM 1768 C CA . GLU A 1 225 ? 4.571 8.476 41.875 1.00 72.88 225 GLU A CA 1
ATOM 1769 C C . GLU A 1 225 ? 4.780 8.236 40.371 1.00 72.88 225 GLU A C 1
ATOM 1771 O O . GLU A 1 225 ? 5.882 8.431 39.861 1.00 72.88 225 GLU A O 1
ATOM 1776 N N . TYR A 1 226 ? 3.723 7.848 39.647 1.00 70.00 226 TYR A N 1
ATOM 1777 C CA . TYR A 1 226 ? 3.832 7.407 38.248 1.00 70.00 226 TYR A CA 1
ATOM 1778 C C . TYR A 1 226 ? 3.322 8.421 37.210 1.00 70.00 226 TYR A C 1
ATOM 1780 O O . TYR A 1 226 ? 3.513 8.194 36.017 1.00 70.00 226 TYR A O 1
ATOM 1788 N N . GLN A 1 227 ? 2.679 9.516 37.637 1.00 69.44 227 GLN A N 1
ATOM 1789 C CA . GLN A 1 227 ? 2.140 10.589 36.781 1.00 69.44 227 GLN A CA 1
ATOM 1790 C C . GLN A 1 227 ? 1.314 10.070 35.587 1.00 69.44 227 GLN A C 1
ATOM 1792 O O . GLN A 1 227 ? 1.465 10.516 34.452 1.00 69.44 227 GLN A O 1
ATOM 1797 N N . LEU A 1 228 ? 0.448 9.084 35.839 1.00 64.44 228 LEU A N 1
ATOM 1798 C CA . LEU A 1 228 ? -0.308 8.379 34.796 1.00 64.44 228 LEU A CA 1
ATOM 1799 C C . LEU A 1 228 ? -1.605 9.099 34.390 1.00 64.44 228 LEU A C 1
ATOM 1801 O O . LEU A 1 228 ? -2.102 8.880 33.287 1.00 64.44 228 LEU A O 1
ATOM 1805 N N . LEU A 1 229 ? -2.170 9.917 35.279 1.00 68.19 229 LEU A N 1
ATOM 1806 C CA . LEU A 1 229 ? -3.462 10.591 35.145 1.00 68.19 229 LEU A CA 1
ATOM 1807 C C . LEU A 1 229 ? -3.334 12.079 35.508 1.00 68.19 229 LEU A C 1
ATOM 1809 O O . LEU A 1 229 ? -2.662 12.434 36.475 1.00 68.19 229 LEU A O 1
ATOM 1813 N N . ASP A 1 230 ? -4.049 12.948 34.792 1.00 65.62 230 ASP A N 1
ATOM 1814 C CA . ASP A 1 230 ? -4.153 14.384 35.101 1.00 65.62 230 ASP A CA 1
ATOM 1815 C C . ASP A 1 230 ? -5.132 14.625 36.268 1.00 65.62 230 ASP A C 1
ATOM 1817 O O . ASP A 1 230 ? -6.230 15.153 36.095 1.00 65.62 230 ASP A O 1
ATOM 1821 N N . ILE A 1 231 ? -4.758 14.204 37.479 1.00 68.50 231 ILE A N 1
ATOM 1822 C CA . ILE A 1 231 ? -5.568 14.406 38.690 1.00 68.50 231 ILE A CA 1
ATOM 1823 C C . ILE A 1 231 ? -5.013 15.598 39.470 1.00 68.50 231 ILE A C 1
ATOM 1825 O O . ILE A 1 231 ? -3.988 15.494 40.140 1.00 68.50 231 ILE A O 1
ATOM 1829 N N . SER A 1 232 ? -5.708 16.735 39.406 1.00 68.75 232 SER A N 1
ATOM 1830 C CA . SER A 1 232 ? -5.288 17.976 40.079 1.00 68.75 232 SER A CA 1
ATOM 1831 C C . SER A 1 232 ? -5.750 18.079 41.539 1.00 68.75 232 SER A C 1
ATOM 1833 O O . SER A 1 232 ? -5.187 18.857 42.304 1.00 68.75 232 SER A O 1
ATOM 1835 N N . SER A 1 233 ? -6.775 17.318 41.937 1.00 80.06 233 SER A N 1
ATOM 1836 C CA . SER A 1 233 ? -7.438 17.446 43.240 1.00 80.06 233 SER A CA 1
ATOM 1837 C C . SER A 1 233 ? -7.922 16.094 43.759 1.00 80.06 233 SER A C 1
ATOM 1839 O O . SER A 1 233 ? -8.650 15.371 43.078 1.00 80.06 233 SER A O 1
ATOM 1841 N N . LEU A 1 234 ? -7.563 15.772 45.005 1.00 82.56 234 LEU A N 1
ATOM 1842 C CA . LEU A 1 234 ? -8.049 14.576 45.700 1.00 82.56 234 LEU A CA 1
ATOM 1843 C C . LEU A 1 234 ? -9.571 14.618 45.909 1.00 82.56 234 LEU A C 1
ATOM 1845 O O . LEU A 1 234 ? -10.228 13.586 45.815 1.00 82.56 234 LEU A O 1
ATOM 1849 N N . LYS A 1 235 ? -10.139 15.803 46.168 1.00 82.62 235 LYS A N 1
ATOM 1850 C CA . LYS A 1 235 ? -11.583 15.961 46.413 1.00 82.62 235 LYS A CA 1
ATOM 1851 C C . LYS A 1 235 ? -12.411 15.651 45.168 1.00 82.62 235 LYS A C 1
ATOM 1853 O O . LYS A 1 235 ? -13.467 15.033 45.277 1.00 82.62 235 LYS A O 1
ATOM 1858 N N . ASP A 1 236 ? -11.907 16.035 44.001 1.00 80.06 236 ASP A N 1
ATOM 1859 C CA . ASP A 1 236 ? -12.600 15.809 42.732 1.00 80.06 236 ASP A CA 1
ATOM 1860 C C . ASP A 1 236 ? -12.563 14.317 42.372 1.00 80.06 236 ASP A C 1
ATOM 1862 O O . ASP A 1 236 ? -13.584 13.740 42.001 1.00 80.06 236 ASP A O 1
ATOM 1866 N N . LEU A 1 237 ? -11.422 13.657 42.618 1.00 82.56 237 LEU A N 1
ATOM 1867 C CA . LEU A 1 237 ? -11.291 12.207 42.477 1.00 82.56 237 LEU A CA 1
ATOM 1868 C C . LEU A 1 237 ? -12.220 11.449 43.439 1.00 82.56 237 LEU A C 1
ATOM 1870 O O . LEU A 1 237 ? -12.842 10.470 43.041 1.00 82.56 237 LEU A O 1
ATOM 1874 N N . GLN A 1 238 ? -12.349 11.892 44.694 1.00 86.31 238 GLN A N 1
ATOM 1875 C CA . GLN A 1 238 ? -13.281 11.289 45.655 1.00 86.31 238 GLN A CA 1
ATOM 1876 C C . GLN A 1 238 ? -14.728 11.341 45.152 1.00 86.31 238 GLN A C 1
ATOM 1878 O O . GLN A 1 238 ? -15.436 10.337 45.227 1.00 86.31 238 GLN A O 1
ATOM 1883 N N . ALA A 1 239 ? -15.166 12.481 44.609 1.00 82.44 239 ALA A N 1
ATOM 1884 C CA . ALA A 1 239 ? -16.505 12.617 44.041 1.00 82.44 239 ALA A CA 1
ATOM 1885 C C . ALA A 1 239 ? -16.717 11.673 42.842 1.00 82.44 239 ALA A C 1
ATOM 1887 O O . ALA A 1 239 ? -17.693 10.923 42.822 1.00 82.44 239 ALA A O 1
ATOM 1888 N N . GLU A 1 240 ? -15.768 11.628 41.902 1.00 81.62 240 GLU A N 1
ATOM 1889 C CA . GLU A 1 240 ? -15.861 10.766 40.716 1.00 81.62 240 GLU A CA 1
ATOM 1890 C C . GLU A 1 240 ? -15.849 9.270 41.083 1.00 81.62 240 GLU A C 1
ATOM 1892 O O . GLU A 1 240 ? -16.623 8.469 40.549 1.00 81.62 240 GLU A O 1
ATOM 1897 N N . LEU A 1 241 ? -15.021 8.874 42.055 1.00 85.38 241 LEU A N 1
ATOM 1898 C CA . LEU A 1 241 ? -14.969 7.489 42.514 1.00 85.38 241 LEU A CA 1
ATOM 1899 C C . LEU A 1 241 ? -16.221 7.066 43.280 1.00 85.38 241 LEU A C 1
ATOM 1901 O O . LEU A 1 241 ? -16.594 5.894 43.200 1.00 85.38 241 LEU A O 1
ATOM 1905 N N . ARG A 1 242 ? -16.895 7.979 43.988 1.00 86.62 242 ARG A N 1
ATOM 1906 C CA . ARG A 1 242 ? -18.184 7.675 44.628 1.00 86.62 242 ARG A CA 1
ATOM 1907 C C . ARG A 1 242 ? -19.214 7.277 43.574 1.00 86.62 242 ARG A C 1
ATOM 1909 O O . ARG A 1 242 ? -19.789 6.194 43.691 1.00 86.62 242 ARG A O 1
ATOM 1916 N N . ASP A 1 243 ? -19.366 8.055 42.508 1.00 83.38 243 ASP A N 1
ATOM 1917 C CA . ASP A 1 243 ? -20.302 7.738 41.418 1.00 83.38 243 ASP A CA 1
ATOM 1918 C C . ASP A 1 243 ? -19.968 6.393 40.749 1.00 83.38 243 ASP A C 1
ATOM 1920 O O . ASP A 1 243 ? -20.842 5.547 40.514 1.00 83.38 243 ASP A O 1
ATOM 1924 N N . ILE A 1 244 ? -18.677 6.133 40.520 1.00 84.06 244 ILE A N 1
ATOM 1925 C CA . ILE A 1 244 ? -18.195 4.869 39.953 1.00 84.06 244 ILE A CA 1
ATOM 1926 C C . ILE A 1 244 ? -18.512 3.685 40.877 1.00 84.06 244 ILE A C 1
ATOM 1928 O O . ILE A 1 244 ? -19.078 2.690 40.416 1.00 84.06 244 ILE A O 1
ATOM 1932 N N . VAL A 1 245 ? -18.185 3.772 42.170 1.00 84.81 245 VAL A N 1
ATOM 1933 C CA . VAL A 1 245 ? -18.435 2.701 43.152 1.00 84.81 245 VAL A CA 1
ATOM 1934 C C . VAL A 1 245 ? -19.934 2.431 43.291 1.00 84.81 245 VAL A C 1
ATOM 1936 O O . VAL A 1 245 ? -20.344 1.267 43.320 1.00 84.81 245 VAL A O 1
ATOM 1939 N N . HIS A 1 246 ? -20.761 3.479 43.313 1.00 83.06 246 HIS A N 1
ATOM 1940 C CA . HIS A 1 246 ? -22.216 3.342 43.327 1.00 83.06 246 HIS A CA 1
ATOM 1941 C C . HIS A 1 246 ? -22.723 2.598 42.083 1.00 83.06 246 HIS A C 1
ATOM 1943 O O . HIS A 1 246 ? -23.419 1.587 42.222 1.00 83.06 246 HIS A O 1
ATOM 1949 N N . SER A 1 247 ? -22.300 3.010 40.885 1.00 81.56 247 SER A N 1
ATOM 1950 C CA . SER A 1 247 ? -22.733 2.380 39.630 1.00 81.56 247 SER A CA 1
ATOM 1951 C C . SER A 1 247 ? -22.287 0.914 39.492 1.00 81.56 247 SER A C 1
ATOM 1953 O O . SER A 1 247 ? -23.032 0.075 38.978 1.00 81.56 247 SER A O 1
ATOM 1955 N N . LEU A 1 248 ? -21.084 0.571 39.970 1.00 81.12 248 LEU A N 1
ATOM 1956 C CA . LEU A 1 248 ? -20.567 -0.800 39.939 1.00 81.12 248 LEU A CA 1
ATOM 1957 C C . LEU A 1 248 ? -21.364 -1.719 40.868 1.00 81.12 248 LEU A C 1
ATOM 1959 O O . LEU A 1 248 ? -21.710 -2.837 40.476 1.00 81.12 248 LEU A O 1
ATOM 1963 N N . ARG A 1 249 ? -21.705 -1.237 42.067 1.00 76.25 249 ARG A N 1
ATOM 1964 C CA . ARG A 1 249 ? -22.461 -2.017 43.054 1.00 76.25 249 ARG A CA 1
ATOM 1965 C C . ARG A 1 249 ? -23.912 -2.226 42.615 1.00 76.25 249 ARG A C 1
ATOM 1967 O O . ARG A 1 249 ? -24.431 -3.328 42.763 1.00 76.25 249 ARG A O 1
ATOM 1974 N N . GLU A 1 250 ? -24.536 -1.227 41.988 1.00 79.62 250 GLU A N 1
ATOM 1975 C CA . GLU A 1 250 ? -25.865 -1.376 41.372 1.00 79.62 250 GLU A CA 1
ATOM 1976 C C . GLU A 1 250 ? -25.878 -2.425 40.255 1.00 79.62 250 GLU A C 1
ATOM 1978 O O . GLU A 1 250 ? -26.773 -3.271 40.201 1.00 79.62 250 GLU A O 1
ATOM 1983 N N . LYS A 1 251 ? -24.865 -2.423 39.378 1.00 78.12 251 LYS A N 1
ATOM 1984 C CA . LYS A 1 251 ? -24.733 -3.440 38.321 1.00 78.12 251 LYS A CA 1
ATOM 1985 C C . LYS A 1 251 ? -24.553 -4.845 38.902 1.00 78.12 251 LYS A C 1
ATOM 1987 O O . LYS A 1 251 ? -25.164 -5.787 38.400 1.00 78.12 251 LYS A O 1
ATOM 1992 N N . GLN A 1 252 ? -23.754 -4.988 39.960 1.00 71.50 252 GLN A N 1
ATOM 1993 C CA . GLN A 1 252 ? -23.552 -6.266 40.651 1.00 71.50 252 GLN A CA 1
ATOM 1994 C C . GLN A 1 252 ? -24.846 -6.759 41.317 1.00 71.50 252 GLN A C 1
ATOM 1996 O O . GLN A 1 252 ? -25.177 -7.942 41.218 1.00 71.50 252 GLN A O 1
ATOM 2001 N N . GLN A 1 253 ? -25.615 -5.855 41.927 1.00 72.56 253 GLN A N 1
ATOM 2002 C CA . GLN A 1 253 ? -26.901 -6.178 42.540 1.00 72.56 253 GLN A CA 1
ATOM 2003 C C . GLN A 1 253 ? -27.926 -6.644 41.494 1.00 72.56 253 GLN A C 1
ATOM 2005 O O . GLN A 1 253 ? -28.505 -7.717 41.658 1.00 72.56 253 GLN A O 1
ATOM 2010 N N . ARG A 1 254 ? -28.060 -5.937 40.362 1.00 70.56 254 ARG A N 1
ATOM 2011 C CA . ARG A 1 254 ? -28.940 -6.357 39.251 1.00 70.56 254 ARG A CA 1
ATOM 2012 C C . ARG A 1 254 ? -28.538 -7.714 38.666 1.00 70.56 254 ARG A C 1
ATOM 2014 O O . ARG A 1 254 ? -29.398 -8.542 38.375 1.00 70.56 254 ARG A O 1
ATOM 2021 N N . ALA A 1 255 ? -27.238 -7.973 38.510 1.00 68.00 255 ALA A N 1
ATOM 2022 C CA . ALA A 1 255 ? -26.747 -9.265 38.026 1.00 68.00 255 ALA A CA 1
ATOM 2023 C C . ALA A 1 255 ? -27.082 -10.412 38.998 1.00 68.00 255 ALA A C 1
ATOM 2025 O O . ALA A 1 255 ? -27.531 -11.476 38.565 1.00 68.00 255 ALA A O 1
ATOM 2026 N N . SER A 1 256 ? -26.928 -10.175 40.305 1.00 71.00 256 SER A N 1
ATOM 2027 C CA . SER A 1 256 ? -27.316 -11.117 41.363 1.00 71.00 256 SER A CA 1
ATOM 2028 C C . SER A 1 256 ? -28.825 -11.389 41.363 1.00 71.00 256 SER A C 1
ATOM 2030 O O . SER A 1 256 ? -29.247 -12.546 41.404 1.00 71.00 256 SER A O 1
ATOM 2032 N N . GLU A 1 257 ? -29.651 -10.350 41.221 1.00 68.81 257 GLU A N 1
ATOM 2033 C CA . GLU A 1 257 ? -31.110 -10.475 41.126 1.00 68.81 257 GLU A CA 1
ATOM 2034 C C . GLU A 1 257 ? -31.538 -11.290 39.900 1.00 68.81 257 GLU A C 1
ATOM 2036 O O . GLU A 1 257 ? -32.353 -12.206 40.023 1.00 68.81 257 GLU A O 1
ATOM 2041 N N . HIS A 1 258 ? -30.946 -11.036 38.728 1.00 67.25 258 HIS A N 1
ATOM 2042 C CA . HIS A 1 258 ? -31.194 -11.842 37.530 1.00 67.25 258 HIS A CA 1
ATOM 2043 C C . HIS A 1 258 ? -30.785 -13.306 37.717 1.00 67.25 258 HIS A C 1
ATOM 2045 O O . HIS A 1 258 ? -31.510 -14.209 37.294 1.00 67.25 258 HIS A O 1
ATOM 2051 N N . GLN A 1 259 ? -29.648 -13.565 38.363 1.00 70.25 259 GLN A N 1
ATOM 2052 C CA . GLN A 1 259 ? -29.199 -14.928 38.635 1.00 70.25 259 GLN A CA 1
ATOM 2053 C C . GLN A 1 259 ? -30.109 -15.639 39.646 1.00 70.25 259 GLN A C 1
ATOM 2055 O O . GLN A 1 259 ? -30.417 -16.818 39.460 1.00 70.25 259 GLN A O 1
ATOM 2060 N N . SER A 1 260 ? -30.582 -14.927 40.669 1.00 65.69 260 SER A N 1
ATOM 2061 C CA . SER A 1 260 ? -31.562 -15.430 41.634 1.00 65.69 260 SER A CA 1
ATOM 2062 C C . SER A 1 260 ? -32.890 -15.768 40.950 1.00 65.69 260 SER A C 1
ATOM 2064 O O . SER A 1 260 ? -33.383 -16.884 41.101 1.00 65.69 260 SER A O 1
ATOM 2066 N N . ARG A 1 261 ? -33.405 -14.885 40.081 1.00 66.44 261 ARG A N 1
ATOM 2067 C CA . ARG A 1 261 ? -34.611 -15.144 39.270 1.00 66.44 261 ARG A CA 1
ATOM 2068 C C . ARG A 1 261 ? -34.451 -16.363 38.363 1.00 66.44 261 ARG A C 1
ATOM 2070 O O . ARG A 1 261 ? -35.343 -17.201 38.313 1.00 66.44 261 ARG A O 1
ATOM 2077 N N . ARG A 1 262 ? -33.300 -16.514 37.694 1.00 68.38 262 ARG A N 1
ATOM 2078 C CA . ARG A 1 262 ? -33.008 -17.703 36.870 1.00 68.38 262 ARG A CA 1
ATOM 2079 C C . ARG A 1 262 ? -32.958 -18.987 37.693 1.00 68.38 262 ARG A C 1
ATOM 2081 O O . ARG A 1 262 ? -33.425 -20.016 37.219 1.00 68.38 262 ARG A O 1
ATOM 2088 N N . ARG A 1 263 ? -32.392 -18.945 38.903 1.00 67.25 263 ARG A N 1
ATOM 2089 C CA . ARG A 1 263 ? -32.370 -20.100 39.817 1.00 67.25 263 ARG A CA 1
ATOM 2090 C C . ARG A 1 263 ? -33.763 -20.432 40.341 1.00 67.25 263 ARG A C 1
ATOM 2092 O O . ARG A 1 263 ? -34.097 -21.608 40.369 1.00 67.25 263 ARG A O 1
ATOM 2099 N N . GLY A 1 264 ? -34.561 -19.424 40.690 1.00 67.62 264 GLY A N 1
ATOM 2100 C CA . GLY A 1 264 ? -35.962 -19.596 41.074 1.00 67.62 264 GLY A CA 1
ATOM 2101 C C . GLY A 1 264 ? -36.769 -20.252 39.958 1.00 67.62 264 GLY A C 1
ATOM 2102 O O . GLY A 1 264 ? -37.400 -21.274 40.183 1.00 67.62 264 GLY A O 1
ATOM 2103 N N . LEU A 1 265 ? -36.635 -19.756 38.727 1.00 70.38 265 LEU A N 1
ATOM 2104 C CA . LEU A 1 265 ? -37.298 -20.336 37.560 1.00 70.38 265 LEU A CA 1
ATOM 2105 C C . LEU A 1 265 ? -36.812 -21.765 37.268 1.00 70.38 265 LEU A C 1
ATOM 2107 O O . LEU A 1 265 ? -37.621 -22.652 37.035 1.00 70.38 265 LEU A O 1
ATOM 2111 N N . ALA A 1 266 ? -35.505 -22.031 37.350 1.00 65.38 266 ALA A N 1
ATOM 2112 C CA . ALA A 1 266 ? -34.964 -23.384 37.191 1.00 65.38 266 ALA A CA 1
ATOM 2113 C C . ALA A 1 266 ? -35.420 -24.351 38.298 1.00 65.38 266 ALA A C 1
ATOM 2115 O O . ALA A 1 266 ? -35.530 -25.550 38.050 1.00 65.38 266 ALA A O 1
ATOM 2116 N N . TYR A 1 267 ? -35.654 -23.850 39.512 1.00 68.69 267 TYR A N 1
ATOM 2117 C CA . TYR A 1 267 ? -36.204 -24.622 40.622 1.00 68.69 267 TYR A CA 1
ATOM 2118 C C . TYR A 1 267 ? -37.687 -24.937 40.389 1.00 68.69 267 TYR A C 1
ATOM 2120 O O . TYR A 1 267 ? -38.058 -26.106 40.454 1.00 68.69 267 TYR A O 1
ATOM 2128 N N . SER A 1 268 ? -38.498 -23.942 40.007 1.00 62.66 268 SER A N 1
ATOM 2129 C CA . SER A 1 268 ? -39.902 -24.138 39.617 1.00 62.66 268 SER A CA 1
ATOM 2130 C C . SER A 1 268 ? -40.033 -25.146 38.472 1.00 62.66 268 SER A C 1
ATOM 2132 O O . SER A 1 268 ? -40.711 -26.155 38.628 1.00 62.66 268 SER A O 1
ATOM 2134 N N . LEU A 1 269 ? -39.257 -24.997 37.391 1.00 61.94 269 LEU A N 1
ATOM 2135 C CA . LEU A 1 269 ? -39.236 -25.952 36.270 1.00 61.94 269 LEU A CA 1
ATOM 2136 C C . LEU A 1 269 ? -38.793 -27.374 36.666 1.00 61.94 269 LEU A C 1
ATOM 2138 O O . LEU A 1 269 ? -39.087 -28.332 35.961 1.00 61.94 269 LEU A O 1
ATOM 2142 N N . ARG A 1 270 ? -38.052 -27.546 37.765 1.00 57.31 270 ARG A N 1
ATOM 2143 C CA . ARG A 1 270 ? -37.624 -28.871 38.247 1.00 57.31 270 ARG A CA 1
ATOM 2144 C C . ARG A 1 270 ? -38.630 -29.537 39.178 1.00 57.31 270 ARG A C 1
ATOM 2146 O O . ARG A 1 270 ? -38.451 -30.720 39.473 1.00 57.31 270 ARG A O 1
ATOM 2153 N N . HIS A 1 271 ? -39.595 -28.796 39.710 1.00 58.12 271 HIS A N 1
ATOM 2154 C CA . HIS A 1 271 ? -40.511 -29.284 40.745 1.00 58.12 271 HIS A CA 1
ATOM 2155 C C . HIS A 1 271 ? -41.985 -29.186 40.350 1.00 58.12 271 HIS A C 1
ATOM 2157 O O . HIS A 1 271 ? -42.787 -29.941 40.886 1.00 58.12 271 HIS A O 1
ATOM 2163 N N . GLU A 1 272 ? -42.332 -28.343 39.378 1.00 52.16 272 GLU A N 1
ATOM 2164 C CA . GLU A 1 272 ? -43.673 -28.289 38.782 1.00 52.16 272 GLU A CA 1
ATOM 2165 C C . GLU A 1 272 ? -43.885 -29.370 37.709 1.00 52.16 272 GLU A C 1
ATOM 2167 O O . GLU A 1 272 ? -45.023 -29.700 37.392 1.00 52.16 272 GLU A O 1
ATOM 2172 N N . PHE A 1 273 ? -42.812 -29.993 37.207 1.00 48.94 273 PHE A N 1
ATOM 2173 C CA . PHE A 1 273 ? -42.891 -31.142 36.303 1.00 48.94 273 PHE A CA 1
ATOM 2174 C C . PHE A 1 273 ? -42.571 -32.437 37.069 1.00 48.94 273 PHE A C 1
ATOM 2176 O O . PHE A 1 273 ? -41.430 -32.611 37.517 1.00 48.94 273 PHE A O 1
ATOM 2183 N N . PRO A 1 274 ? -43.541 -33.358 37.248 1.00 47.25 274 PRO A N 1
ATOM 2184 C CA . PRO A 1 274 ? -43.298 -34.634 37.909 1.00 47.25 274 PRO A CA 1
ATOM 2185 C C . PRO A 1 274 ? -42.210 -35.414 37.168 1.00 47.25 274 PRO A C 1
ATOM 2187 O O . PRO A 1 274 ? -42.246 -35.552 35.945 1.00 47.25 274 PRO A O 1
ATOM 2190 N N . ARG A 1 275 ? -41.234 -35.952 37.908 1.00 47.06 275 ARG A N 1
ATOM 2191 C CA . ARG A 1 275 ? -40.265 -36.907 37.358 1.00 47.06 275 ARG A CA 1
ATOM 2192 C C . ARG A 1 275 ? -41.024 -38.163 36.936 1.00 47.06 275 ARG A C 1
ATOM 2194 O O . ARG A 1 275 ? -41.395 -38.963 37.786 1.00 47.06 275 ARG A O 1
ATOM 2201 N N . ILE A 1 276 ? -41.245 -38.330 35.636 1.00 47.06 276 ILE A N 1
ATOM 2202 C CA . ILE A 1 276 ? -41.798 -39.567 35.085 1.00 47.06 276 ILE A CA 1
ATOM 2203 C C . ILE A 1 276 ? -40.694 -40.626 35.153 1.00 47.06 276 ILE A C 1
ATOM 2205 O O . ILE A 1 276 ? -39.745 -40.641 34.365 1.00 47.06 276 ILE A O 1
ATOM 2209 N N . GLU A 1 277 ? -40.782 -41.487 36.164 1.00 43.56 277 GLU A N 1
ATOM 2210 C CA . GLU A 1 277 ? -39.929 -42.658 36.297 1.00 43.56 277 GLU A CA 1
ATOM 2211 C C . GLU A 1 277 ? -40.307 -43.708 35.239 1.00 43.56 277 GLU A C 1
ATOM 2213 O O . GLU A 1 277 ? -41.331 -44.374 35.308 1.00 43.56 277 GLU A O 1
ATOM 2218 N N . LYS A 1 278 ? -39.414 -43.862 34.258 1.00 41.97 278 LYS A N 1
ATOM 2219 C CA . LYS A 1 278 ? -38.914 -45.154 33.760 1.00 41.97 278 LYS A CA 1
ATOM 2220 C C . LYS A 1 278 ? -39.911 -46.249 33.314 1.00 41.97 278 LYS A C 1
ATOM 2222 O O . LYS A 1 278 ? -39.533 -47.413 33.368 1.00 41.97 278 LYS A O 1
ATOM 2227 N N . ASN A 1 279 ? -41.041 -45.908 32.700 1.00 41.94 279 ASN A N 1
ATOM 2228 C CA . ASN A 1 279 ? -41.773 -46.820 31.795 1.00 41.94 279 ASN A CA 1
ATOM 2229 C C . ASN A 1 279 ? -41.772 -46.278 30.342 1.00 41.94 279 ASN A C 1
ATOM 2231 O O . ASN A 1 279 ? -42.805 -46.022 29.751 1.00 41.94 279 ASN A O 1
ATOM 2235 N N . GLN A 1 280 ? -40.6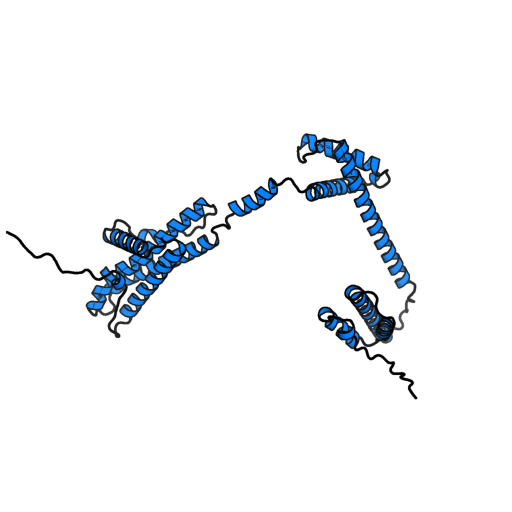44 -45.766 29.847 1.00 52.81 280 GLN A N 1
ATOM 2236 C CA . GLN A 1 280 ? -39.663 -46.441 28.975 1.00 52.81 280 GLN A CA 1
ATOM 2237 C C . GLN A 1 280 ? -40.095 -46.665 27.507 1.00 52.81 280 GLN A C 1
ATOM 2239 O O . GLN A 1 280 ? -40.640 -47.689 27.120 1.00 52.81 280 GLN A O 1
ATOM 2244 N N . GLN A 1 281 ? -39.661 -45.675 26.714 1.00 45.72 281 GLN A N 1
ATOM 2245 C CA . GLN A 1 281 ? -39.299 -45.647 25.289 1.00 45.72 281 GLN A CA 1
ATOM 2246 C C . GLN A 1 281 ? -40.302 -45.060 24.288 1.00 45.72 281 GLN A C 1
ATOM 2248 O O . GLN A 1 281 ? -39.863 -44.243 23.488 1.00 45.72 281 GLN A O 1
ATOM 2253 N N . LEU A 1 282 ? -41.610 -45.314 24.373 1.00 48.41 282 LEU A N 1
ATOM 2254 C CA . LEU A 1 282 ? -42.564 -44.708 23.417 1.00 48.41 282 LEU A CA 1
ATOM 2255 C C . LEU A 1 282 ? -43.095 -43.328 23.860 1.00 48.41 282 LEU A C 1
ATOM 2257 O O . LEU A 1 282 ? -43.225 -42.425 23.040 1.00 48.41 282 LEU A O 1
ATOM 2261 N N . GLU A 1 283 ? -43.298 -43.101 25.162 1.00 50.00 283 GLU A N 1
ATOM 2262 C CA . GLU A 1 283 ? -43.703 -41.781 25.689 1.00 50.00 283 GLU A CA 1
ATOM 2263 C C . GLU A 1 283 ? -42.547 -40.774 25.761 1.00 50.00 283 GLU A C 1
ATOM 2265 O O . GLU A 1 283 ? -42.773 -39.568 25.797 1.00 50.00 283 GLU A O 1
ATOM 2270 N N . GLY A 1 284 ? -41.297 -41.249 25.761 1.00 52.50 284 GLY A N 1
ATOM 2271 C CA . GLY A 1 284 ? -40.117 -40.385 25.830 1.00 52.50 284 GLY A CA 1
ATOM 2272 C C . GLY A 1 284 ? -39.964 -39.518 24.585 1.00 52.50 284 GLY A C 1
ATOM 2273 O O . GLY A 1 284 ? -39.677 -38.332 24.700 1.00 52.50 284 GLY A O 1
ATOM 2274 N N . GLU A 1 285 ? -40.213 -40.073 23.399 1.00 50.62 285 GLU A N 1
ATOM 2275 C CA . GLU A 1 285 ? -40.182 -39.302 22.155 1.00 50.62 285 GLU A CA 1
ATOM 2276 C C . GLU A 1 285 ? -41.374 -38.345 22.051 1.00 50.62 285 GLU A C 1
ATOM 2278 O O . GLU A 1 285 ? -41.186 -37.195 21.662 1.00 50.62 285 GLU A O 1
ATOM 2283 N N . ALA A 1 286 ? -42.572 -38.751 22.485 1.00 57.69 286 ALA A N 1
ATOM 2284 C CA . ALA A 1 286 ? -43.739 -37.866 22.554 1.00 57.69 286 ALA A CA 1
ATOM 2285 C C . ALA A 1 286 ? -43.524 -36.698 23.542 1.00 57.69 286 ALA A C 1
ATOM 2287 O O . ALA A 1 286 ? -43.790 -35.545 23.218 1.00 57.69 286 ALA A O 1
ATOM 2288 N N . ALA A 1 287 ? -42.942 -36.958 24.714 1.00 60.03 287 ALA A N 1
ATOM 2289 C CA . ALA A 1 287 ? -42.623 -35.922 25.696 1.00 60.03 287 ALA A CA 1
ATOM 2290 C C . ALA A 1 287 ? -41.460 -35.019 25.247 1.00 60.03 287 ALA A C 1
ATOM 2292 O O . ALA A 1 287 ? -41.479 -33.814 25.492 1.00 60.03 287 ALA A O 1
ATOM 2293 N N . LEU A 1 288 ? -40.450 -35.569 24.563 1.00 62.78 288 LEU A N 1
ATOM 2294 C CA . LEU A 1 288 ? -39.346 -34.784 24.000 1.00 62.78 288 LEU A CA 1
ATOM 2295 C C . LEU A 1 288 ? -39.809 -33.915 22.830 1.00 62.78 288 LEU A C 1
ATOM 2297 O O . LEU A 1 288 ? -39.397 -32.759 22.728 1.00 62.78 288 LEU A O 1
ATOM 2301 N N . THR A 1 289 ? -40.662 -34.446 21.954 1.00 65.88 289 THR A N 1
ATOM 2302 C CA . THR A 1 289 ? -41.261 -33.681 20.852 1.00 65.88 289 THR A CA 1
ATOM 2303 C C . THR A 1 289 ? -42.178 -32.596 21.398 1.00 65.88 289 THR A C 1
ATOM 2305 O O . THR A 1 289 ? -42.046 -31.452 20.973 1.00 65.88 289 THR A O 1
ATOM 2308 N N . GLN A 1 290 ? -42.992 -32.889 22.412 1.00 72.00 290 GLN A N 1
ATOM 2309 C CA . GLN A 1 290 ? -43.832 -31.894 23.072 1.00 72.00 290 GLN A CA 1
ATOM 2310 C C . GLN A 1 290 ? -43.010 -30.814 23.791 1.00 72.00 290 GLN A C 1
ATOM 2312 O O . GLN A 1 290 ? -43.244 -29.630 23.568 1.00 72.00 290 GLN A O 1
ATOM 2317 N N . GLY A 1 291 ? -41.967 -31.185 24.541 1.00 72.56 291 GLY A N 1
ATOM 2318 C CA . GLY A 1 291 ? -41.051 -30.218 25.156 1.00 72.56 291 GLY A CA 1
ATOM 2319 C C . GLY A 1 291 ? -40.300 -29.368 24.123 1.00 72.56 291 GLY A C 1
ATOM 2320 O O . GLY A 1 291 ? -40.026 -28.188 24.350 1.00 72.56 291 GLY A O 1
ATOM 2321 N N . ARG A 1 292 ? -40.008 -29.930 22.943 1.00 73.88 292 ARG A N 1
ATOM 2322 C CA . ARG A 1 292 ? -39.426 -29.186 21.820 1.00 73.88 292 ARG A CA 1
ATOM 2323 C C . ARG A 1 292 ? -40.439 -28.229 21.192 1.00 73.88 292 ARG A C 1
ATOM 2325 O O . ARG A 1 292 ? -40.071 -27.091 20.918 1.00 73.88 292 ARG A O 1
ATOM 2332 N N . ILE A 1 293 ? -41.685 -28.656 20.994 1.00 76.31 293 ILE A N 1
ATOM 2333 C CA . ILE A 1 293 ? -42.785 -27.820 20.492 1.00 76.31 293 ILE A CA 1
ATOM 2334 C C . ILE A 1 293 ? -43.024 -26.650 21.450 1.00 76.31 293 ILE A C 1
ATOM 2336 O O . ILE A 1 293 ? -43.022 -25.501 21.017 1.00 76.31 293 ILE A O 1
ATOM 2340 N N . GLU A 1 294 ? -43.129 -26.913 22.752 1.00 78.00 294 GLU A N 1
ATOM 2341 C CA . GLU A 1 294 ? -43.312 -25.890 23.787 1.00 78.00 294 GLU A CA 1
ATOM 2342 C C . GLU A 1 294 ? -42.122 -24.923 23.857 1.00 78.00 294 GLU A C 1
ATOM 2344 O O . GLU A 1 294 ? -42.307 -23.705 23.938 1.00 78.00 294 GLU A O 1
ATOM 2349 N N . GLY A 1 295 ? -40.893 -25.439 23.750 1.00 74.44 295 GLY A N 1
ATOM 2350 C CA . GLY A 1 295 ? -39.683 -24.620 23.701 1.00 74.44 295 GLY A CA 1
ATOM 2351 C C . GLY A 1 295 ? -39.649 -23.693 22.484 1.00 74.44 295 GLY A C 1
ATOM 2352 O O . GLY A 1 295 ? -39.431 -22.489 22.625 1.00 74.44 295 GLY A O 1
ATOM 2353 N N . VAL A 1 296 ? -39.913 -24.230 21.290 1.00 75.69 296 VAL A N 1
ATOM 2354 C CA . VAL A 1 296 ? -39.953 -23.459 20.036 1.00 75.69 296 VAL A CA 1
ATOM 2355 C C . VAL A 1 296 ? -41.083 -22.426 20.066 1.00 75.69 296 VAL A C 1
ATOM 2357 O O . VAL A 1 296 ? -40.867 -21.274 19.692 1.00 75.69 296 VAL A O 1
ATOM 2360 N N . ARG A 1 297 ? -42.258 -22.801 20.579 1.00 81.06 297 ARG A N 1
ATOM 2361 C CA . ARG A 1 297 ? -43.419 -21.918 20.746 1.00 81.06 297 ARG A CA 1
ATOM 2362 C C . ARG A 1 297 ? -43.114 -20.745 21.675 1.00 81.06 297 ARG A C 1
ATOM 2364 O O . ARG A 1 297 ? -43.371 -19.598 21.323 1.00 81.06 297 ARG A O 1
ATOM 2371 N N . THR A 1 298 ? -42.505 -21.020 22.826 1.00 77.75 298 THR A N 1
ATOM 2372 C CA . THR A 1 298 ? -42.127 -19.983 23.798 1.00 77.75 298 THR A CA 1
ATOM 2373 C C . THR A 1 298 ? -41.122 -19.003 23.194 1.00 77.75 298 THR A C 1
ATOM 2375 O O . THR A 1 298 ? -41.264 -17.791 23.351 1.00 77.75 298 THR A O 1
ATOM 2378 N N . VAL A 1 299 ? -40.127 -19.511 22.459 1.00 78.94 299 VAL A N 1
ATOM 2379 C CA . VAL A 1 299 ? -39.139 -18.670 21.768 1.00 78.94 299 VAL A CA 1
ATOM 2380 C C . VAL A 1 299 ? -39.801 -17.819 20.687 1.00 78.94 299 VAL A C 1
ATOM 2382 O O . VAL A 1 299 ? -39.510 -16.629 20.601 1.00 78.94 299 VAL A O 1
ATOM 2385 N N . LEU A 1 300 ? -40.707 -18.386 19.889 1.00 79.56 300 LEU A N 1
ATOM 2386 C CA . LEU A 1 300 ? -41.422 -17.648 18.848 1.00 79.56 300 LEU A CA 1
ATOM 2387 C C . LEU A 1 300 ? -42.270 -16.510 19.441 1.00 79.56 300 LEU A C 1
ATOM 2389 O O . LEU A 1 300 ? -42.169 -15.382 18.964 1.00 79.56 300 LEU A O 1
ATOM 2393 N N . ILE A 1 301 ? -43.023 -16.767 20.516 1.00 80.88 301 ILE A N 1
ATOM 2394 C CA . ILE A 1 301 ? -43.809 -15.739 21.225 1.00 80.88 301 ILE A CA 1
ATOM 2395 C C . ILE A 1 301 ? -42.895 -14.623 21.747 1.00 80.88 301 ILE A C 1
ATOM 2397 O O . ILE A 1 301 ? -43.160 -13.447 21.505 1.00 80.88 301 ILE A O 1
ATOM 2401 N N . GLN A 1 302 ? -41.776 -14.974 22.388 1.00 78.81 302 GLN A N 1
ATOM 2402 C CA . GLN A 1 302 ? -40.815 -13.985 22.889 1.00 78.81 302 GLN A CA 1
ATOM 2403 C C . GLN A 1 302 ? -40.191 -13.148 21.766 1.00 78.81 302 GLN A C 1
ATOM 2405 O O . GLN A 1 302 ? -40.031 -11.940 21.920 1.00 78.81 302 GLN A O 1
ATOM 2410 N N . GLN A 1 303 ? -39.842 -13.758 20.630 1.00 78.06 303 GLN A N 1
ATOM 2411 C CA . GLN A 1 303 ? -39.273 -13.037 19.485 1.00 78.06 303 GLN A CA 1
ATOM 2412 C C . GLN A 1 303 ? -40.293 -12.100 18.832 1.00 78.06 303 GLN A C 1
ATOM 2414 O O . GLN A 1 303 ? -39.942 -10.984 18.448 1.00 78.06 303 GLN A O 1
ATOM 2419 N N . LEU A 1 304 ? -41.557 -12.516 18.747 1.00 80.75 304 LEU A N 1
ATOM 2420 C CA . LEU A 1 304 ? -42.638 -11.660 18.269 1.00 80.75 304 LEU A CA 1
ATOM 2421 C C . LEU A 1 304 ? -42.889 -10.489 19.227 1.00 80.75 304 LEU A C 1
ATOM 2423 O O . LEU A 1 304 ? -42.990 -9.357 18.760 1.00 80.75 304 LEU A O 1
ATOM 2427 N N . GLN A 1 305 ? -42.877 -10.729 20.543 1.00 80.19 305 GLN A N 1
ATOM 2428 C CA . GLN A 1 305 ? -43.004 -9.670 21.550 1.00 80.19 305 GLN A CA 1
ATOM 2429 C C . GLN A 1 305 ? -41.839 -8.674 21.510 1.00 80.19 305 GLN A C 1
ATOM 2431 O O . GLN A 1 305 ? -42.038 -7.463 21.588 1.00 80.19 305 GLN A O 1
ATOM 2436 N N . LEU A 1 306 ? -40.610 -9.169 21.337 1.00 79.31 306 LEU A N 1
ATOM 2437 C CA . LEU A 1 306 ? -39.418 -8.328 21.206 1.00 79.31 306 LEU A CA 1
ATOM 2438 C C . LEU A 1 306 ? -39.450 -7.452 19.950 1.00 79.31 306 LEU A C 1
ATOM 2440 O O . LEU A 1 306 ? -38.901 -6.351 19.966 1.00 79.31 306 LEU A O 1
ATOM 2444 N N . ARG A 1 307 ? -40.049 -7.944 18.860 1.00 78.00 307 ARG A N 1
ATOM 2445 C CA . ARG A 1 307 ? -40.029 -7.266 17.559 1.00 78.00 307 ARG A CA 1
ATOM 2446 C C . ARG A 1 307 ? -41.230 -6.355 17.323 1.00 78.00 307 ARG A C 1
ATOM 2448 O O . ARG A 1 307 ? -41.060 -5.312 16.700 1.00 78.00 307 ARG A O 1
ATOM 2455 N N . PHE A 1 308 ? -42.410 -6.735 17.806 1.00 80.06 308 PHE A N 1
ATOM 2456 C CA . PHE A 1 308 ? -43.671 -6.040 17.531 1.00 80.06 308 PHE A CA 1
ATOM 2457 C C . PHE A 1 308 ? -44.373 -5.495 18.787 1.00 80.06 308 PHE A C 1
ATOM 2459 O O . PHE A 1 308 ? -45.384 -4.812 18.651 1.00 80.06 308 PHE A O 1
ATOM 2466 N N . GLY A 1 309 ? -43.829 -5.722 19.989 1.00 77.75 309 GLY A N 1
ATOM 2467 C CA . GLY A 1 309 ? -44.434 -5.286 21.253 1.00 77.75 309 GLY A CA 1
ATOM 2468 C C . GLY A 1 309 ? -45.444 -6.295 21.810 1.00 77.75 309 GLY A C 1
ATOM 2469 O O . GLY A 1 309 ? -45.409 -7.471 21.464 1.00 77.75 309 GLY A O 1
ATOM 2470 N N . GLU A 1 310 ? -46.330 -5.864 22.710 1.00 79.50 310 GLU A N 1
ATOM 2471 C CA . GLU A 1 310 ? -47.347 -6.756 23.288 1.00 79.50 310 GLU A CA 1
ATOM 2472 C C . GLU A 1 310 ? -48.230 -7.374 22.194 1.00 79.50 310 GLU A C 1
ATOM 2474 O O . GLU A 1 310 ? -48.746 -6.677 21.319 1.00 79.50 310 GLU A O 1
ATOM 2479 N N . LEU A 1 311 ? -48.382 -8.700 22.231 1.00 80.25 311 LEU A N 1
ATOM 2480 C CA . LEU A 1 311 ? -49.166 -9.430 21.240 1.00 80.25 311 LEU A CA 1
ATOM 2481 C C . LEU A 1 311 ? -50.663 -9.322 21.556 1.00 80.25 311 LEU A C 1
ATOM 2483 O O . LEU A 1 311 ? -51.041 -9.429 22.725 1.00 80.25 311 LEU A O 1
ATOM 2487 N N . PRO A 1 312 ? -51.531 -9.180 20.538 1.00 84.12 312 PRO A N 1
ATOM 2488 C CA . PR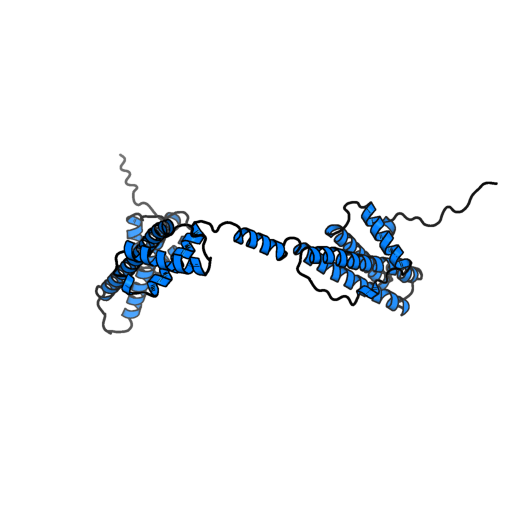O A 1 312 ? -52.968 -9.354 20.708 1.00 84.12 312 PRO A CA 1
ATOM 2489 C C . PRO A 1 312 ? -53.282 -10.714 21.336 1.00 84.12 312 PRO A C 1
ATOM 2491 O O . PRO A 1 312 ? -52.675 -11.731 20.981 1.00 84.12 312 PRO A O 1
ATOM 2494 N N . LYS A 1 313 ? -54.256 -10.739 22.251 1.00 74.38 313 LYS A N 1
ATOM 2495 C CA . LYS A 1 313 ? -54.637 -11.955 22.986 1.00 74.38 313 LYS A CA 1
ATOM 2496 C C . LYS A 1 313 ? -55.086 -13.075 22.049 1.00 74.38 313 LYS A C 1
ATOM 2498 O O . LYS A 1 313 ? -54.858 -14.239 22.369 1.00 74.38 313 LYS A O 1
ATOM 2503 N N . GLU A 1 314 ? -55.670 -12.747 20.893 1.00 76.56 314 GLU A N 1
ATOM 2504 C CA . GLU A 1 314 ? -56.058 -13.753 19.898 1.00 76.56 314 GLU A CA 1
ATOM 2505 C C . GLU A 1 314 ? -54.833 -14.449 19.283 1.00 76.56 314 GLU A C 1
ATOM 2507 O O . GLU A 1 314 ? -54.839 -15.664 19.098 1.00 76.56 314 GLU A O 1
ATOM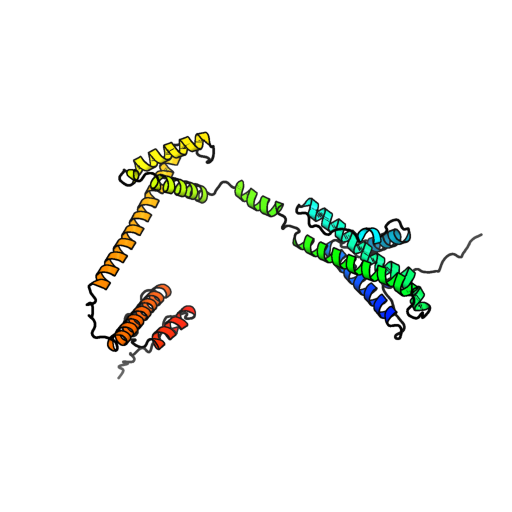 2512 N N . ILE A 1 315 ? -53.754 -13.704 19.022 1.00 76.38 315 ILE A N 1
ATOM 2513 C CA . ILE A 1 315 ? -52.515 -14.241 18.438 1.00 76.38 315 ILE A CA 1
ATOM 2514 C C . ILE A 1 315 ? -51.744 -15.053 19.478 1.00 76.38 315 ILE A C 1
ATOM 2516 O O . ILE A 1 315 ? -51.217 -16.120 19.163 1.00 76.38 315 ILE A O 1
ATOM 2520 N N . GLU A 1 316 ? -51.698 -14.589 20.725 1.00 74.69 316 GLU A N 1
ATOM 2521 C CA . GLU A 1 316 ? -51.086 -15.346 21.818 1.00 74.69 316 GLU A CA 1
ATOM 2522 C C . GLU A 1 316 ? -51.833 -16.667 22.065 1.00 74.69 316 GLU A C 1
ATOM 2524 O O . GLU A 1 316 ? -51.200 -17.720 22.172 1.00 74.69 316 GLU A O 1
ATOM 2529 N N . ALA A 1 317 ? -53.171 -16.643 22.044 1.00 75.12 317 ALA A N 1
ATOM 2530 C CA . ALA A 1 317 ? -53.998 -17.842 22.142 1.00 75.12 317 ALA A CA 1
ATOM 2531 C C . ALA A 1 317 ? -53.786 -18.789 20.947 1.00 75.12 317 ALA A C 1
ATOM 2533 O O . ALA A 1 317 ? -53.564 -19.983 21.155 1.00 75.12 317 ALA A O 1
ATOM 2534 N N . PHE A 1 318 ? -53.761 -18.273 19.717 1.00 78.44 318 PHE A N 1
ATOM 2535 C CA . PHE A 1 318 ? -53.495 -19.067 18.514 1.00 78.44 318 PHE A CA 1
ATOM 2536 C C . PHE A 1 318 ? -52.116 -19.744 18.567 1.00 78.44 318 PHE A C 1
ATOM 2538 O O . PHE A 1 318 ? -51.995 -20.957 18.381 1.00 78.44 318 PHE A O 1
ATOM 2545 N N . MET A 1 319 ? -51.072 -18.992 18.928 1.00 76.69 319 MET A N 1
ATOM 2546 C CA . MET A 1 319 ? -49.718 -19.528 19.090 1.00 76.69 319 MET A CA 1
ATOM 2547 C C . MET A 1 319 ? -49.627 -20.538 20.237 1.00 76.69 319 MET A C 1
ATOM 2549 O O . MET A 1 319 ? -48.886 -21.517 20.135 1.00 76.69 319 MET A O 1
ATOM 2553 N N . SER A 1 320 ? -50.401 -20.346 21.310 1.00 73.44 320 SER A N 1
ATOM 2554 C CA . SER A 1 320 ? -50.485 -21.287 22.431 1.00 73.44 320 SER A CA 1
ATOM 2555 C C . SER A 1 320 ? -51.104 -22.639 22.047 1.00 73.44 320 SER A C 1
ATOM 2557 O O . SER A 1 320 ? -50.785 -23.651 22.669 1.00 73.44 320 SER A O 1
ATOM 2559 N N . GLN A 1 321 ? -51.936 -22.674 21.003 1.00 76.88 321 GLN A N 1
ATOM 2560 C CA . GLN A 1 321 ? -52.651 -23.870 20.543 1.00 76.88 321 GLN A CA 1
ATOM 2561 C C . GLN A 1 321 ? -51.919 -24.628 19.422 1.00 76.88 321 GLN A C 1
ATOM 2563 O O . GLN A 1 321 ? -52.230 -25.787 19.154 1.00 76.88 321 GLN A O 1
ATOM 2568 N N . LEU A 1 322 ? -50.908 -24.015 18.798 1.00 78.88 322 LEU A N 1
ATOM 2569 C CA . LEU A 1 322 ? -50.123 -24.600 17.708 1.00 78.88 322 LEU A CA 1
ATOM 2570 C C . LEU A 1 322 ? -49.231 -25.753 18.185 1.00 78.88 322 LEU A C 1
ATOM 2572 O O . LEU A 1 322 ? -48.170 -25.534 18.774 1.00 78.88 322 LEU A O 1
ATOM 2576 N N . SER A 1 323 ? -49.653 -26.990 17.928 1.00 74.06 323 SER A N 1
ATOM 2577 C CA . SER A 1 323 ? -48.938 -28.227 18.284 1.00 74.06 323 SER A CA 1
ATOM 2578 C C . SER A 1 323 ? -48.045 -28.784 17.170 1.00 74.06 323 SER A C 1
ATOM 2580 O O . SER A 1 323 ? -47.300 -29.728 17.412 1.00 74.06 323 SER A O 1
ATOM 2582 N N . ASP A 1 324 ? -48.073 -28.193 15.974 1.00 80.06 324 ASP A N 1
ATOM 2583 C CA . ASP A 1 324 ? -47.243 -28.616 14.846 1.00 80.06 324 ASP A CA 1
ATOM 2584 C C . ASP A 1 324 ? -45.881 -27.897 14.843 1.00 80.06 324 ASP A C 1
ATOM 2586 O O . ASP A 1 324 ? -45.785 -26.670 14.734 1.00 80.06 324 ASP A O 1
ATOM 2590 N N . LEU A 1 325 ? -44.809 -28.683 14.967 1.00 72.44 325 LEU A N 1
ATOM 2591 C CA . LEU A 1 325 ? -43.428 -28.207 14.988 1.00 72.44 325 LEU A CA 1
ATOM 2592 C C . LEU A 1 325 ? -43.020 -27.570 13.651 1.00 72.44 325 LEU A C 1
ATOM 2594 O O . LEU A 1 325 ? -42.279 -26.582 13.654 1.00 72.44 325 LEU A O 1
ATOM 2598 N N . ASP A 1 326 ? -43.496 -28.105 12.528 1.00 71.69 326 ASP A N 1
ATOM 2599 C CA . ASP A 1 326 ? -43.107 -27.622 11.203 1.00 71.69 326 ASP A CA 1
ATOM 2600 C C . ASP A 1 326 ? -43.784 -26.282 10.901 1.00 71.69 326 ASP A C 1
ATOM 2602 O O . ASP A 1 326 ? -43.134 -25.355 10.408 1.00 71.69 326 ASP A O 1
ATOM 2606 N N . ALA A 1 327 ? -45.045 -26.118 11.307 1.00 75.56 327 ALA A N 1
ATOM 2607 C CA . ALA A 1 327 ? -45.736 -24.831 11.263 1.00 75.56 327 ALA A CA 1
ATOM 2608 C C . ALA A 1 327 ? -45.014 -23.762 12.109 1.00 75.56 327 ALA A C 1
ATOM 2610 O O . ALA A 1 327 ? -44.746 -22.657 11.627 1.00 75.56 327 ALA A O 1
ATOM 2611 N N . LEU A 1 328 ? -44.612 -24.098 13.343 1.00 77.56 328 LEU A N 1
ATOM 2612 C CA . LEU A 1 328 ? -43.865 -23.182 14.218 1.00 77.56 328 LEU A CA 1
ATOM 2613 C C . LEU A 1 328 ? -42.503 -22.776 13.629 1.00 77.56 328 LEU A C 1
ATOM 2615 O O . LEU A 1 328 ? -42.104 -21.611 13.726 1.00 77.56 328 LEU A O 1
ATOM 2619 N N . GLN A 1 329 ? -41.793 -23.707 12.987 1.00 73.69 329 GLN A N 1
ATOM 2620 C CA . GLN A 1 329 ? -40.532 -23.402 12.307 1.00 73.69 329 GLN A CA 1
ATOM 2621 C C . GLN A 1 329 ? -40.734 -22.502 11.087 1.00 73.69 329 GLN A C 1
ATOM 2623 O O . GLN A 1 329 ? -39.945 -21.579 10.876 1.00 73.69 329 GLN A O 1
ATOM 2628 N N . GLN A 1 330 ? -41.802 -22.704 10.314 1.00 75.81 330 GLN A N 1
ATOM 2629 C CA . GLN A 1 330 ? -42.123 -21.830 9.186 1.00 75.81 330 GLN A CA 1
ATOM 2630 C C . GLN A 1 330 ? -42.391 -20.388 9.638 1.00 75.81 330 GLN A C 1
ATOM 2632 O O . GLN A 1 330 ? -41.917 -19.452 8.990 1.00 75.81 330 GLN A O 1
ATOM 2637 N N . TYR A 1 331 ? -43.065 -20.186 10.773 1.00 79.81 331 TYR A N 1
ATOM 2638 C CA . TYR A 1 331 ? -43.257 -18.849 11.343 1.00 79.81 331 TYR A CA 1
ATOM 2639 C C . TYR A 1 331 ? -41.945 -18.216 11.822 1.00 79.81 331 TYR A C 1
ATOM 2641 O O . TYR A 1 331 ? -41.702 -17.039 11.549 1.00 79.81 331 TYR A O 1
ATOM 2649 N N . LEU A 1 332 ? -41.054 -18.994 12.449 1.00 75.19 332 LEU A N 1
ATOM 2650 C CA . LEU A 1 332 ? -39.715 -18.520 12.824 1.00 75.19 332 LEU A CA 1
ATOM 2651 C C . LEU A 1 332 ? -38.876 -18.103 11.609 1.00 75.19 332 LEU A C 1
ATOM 2653 O O . LEU A 1 332 ? -38.174 -17.097 11.675 1.00 75.19 332 LEU A O 1
ATOM 2657 N N . VAL A 1 333 ? -38.957 -18.836 10.496 1.00 77.12 333 VAL A N 1
ATOM 2658 C CA . VAL A 1 333 ? -38.217 -18.518 9.261 1.00 77.12 333 VAL A CA 1
ATOM 2659 C C . VAL A 1 333 ? -38.763 -17.266 8.567 1.00 77.12 333 VAL A C 1
ATOM 2661 O O . VAL A 1 333 ? -38.001 -16.536 7.933 1.00 77.12 333 VAL A O 1
ATOM 2664 N N . ARG A 1 334 ? -40.062 -16.974 8.698 1.00 77.31 334 ARG A N 1
ATOM 2665 C CA . ARG A 1 334 ? -40.684 -15.751 8.154 1.00 77.31 334 ARG A CA 1
ATOM 2666 C C . ARG A 1 334 ? -40.393 -14.509 8.999 1.00 77.31 334 ARG A C 1
ATOM 2668 O O . ARG A 1 334 ? -40.385 -13.396 8.472 1.00 77.31 334 ARG A O 1
ATOM 2675 N N . LEU A 1 335 ? -40.089 -14.697 10.283 1.00 79.88 335 LEU A N 1
ATOM 2676 C CA . LEU A 1 335 ? -39.903 -13.625 11.259 1.00 79.88 335 LEU A CA 1
ATOM 2677 C C . LEU A 1 335 ? -38.830 -12.585 10.883 1.00 79.88 335 LEU A C 1
ATOM 2679 O O . LEU A 1 335 ? -39.099 -11.412 11.090 1.00 79.88 335 LEU A O 1
ATOM 2683 N N . PRO A 1 336 ? -37.663 -12.904 10.293 1.00 73.19 336 PRO A N 1
ATOM 2684 C CA . PRO A 1 336 ? -36.675 -11.888 9.915 1.00 73.19 336 PRO A CA 1
ATOM 2685 C C . PRO A 1 336 ? -37.156 -10.939 8.807 1.00 73.19 336 PRO A C 1
ATOM 2687 O O . PRO A 1 336 ? -36.745 -9.779 8.773 1.00 73.19 336 PRO A O 1
ATOM 2690 N N . ASN A 1 337 ? -38.027 -11.424 7.915 1.00 75.50 337 ASN A N 1
ATOM 2691 C CA . ASN A 1 337 ? -38.430 -10.727 6.688 1.00 75.50 337 ASN A CA 1
ATOM 2692 C C . ASN A 1 337 ? -39.813 -10.068 6.781 1.00 75.50 337 ASN A C 1
ATOM 2694 O O . ASN A 1 337 ? -40.147 -9.227 5.948 1.00 75.50 337 ASN A O 1
ATOM 2698 N N . ALA A 1 338 ? -40.602 -10.422 7.792 1.00 76.19 338 ALA A N 1
ATOM 2699 C CA . ALA A 1 338 ? -41.902 -9.821 8.053 1.00 76.19 338 ALA A CA 1
ATOM 2700 C C . ALA A 1 338 ? -41.781 -8.340 8.438 1.00 76.19 338 ALA A C 1
ATOM 2702 O O . ALA A 1 338 ? -40.855 -7.965 9.164 1.00 76.19 338 ALA A O 1
ATOM 2703 N N . LYS A 1 339 ? -42.711 -7.501 7.985 1.00 74.00 339 LYS A N 1
ATOM 2704 C CA . LYS A 1 339 ? -42.818 -6.079 8.351 1.00 74.00 339 LYS A CA 1
ATOM 2705 C C . LYS A 1 339 ? -43.950 -5.831 9.346 1.00 74.00 339 LYS A C 1
ATOM 2707 O O . LYS A 1 339 ? -43.879 -4.857 10.090 1.00 74.00 339 LYS A O 1
ATOM 2712 N N . SER A 1 340 ? -44.936 -6.721 9.401 1.00 78.19 340 SER A N 1
ATOM 2713 C CA . SER A 1 340 ? -46.032 -6.711 10.371 1.00 78.19 340 SER A CA 1
ATOM 2714 C C . SER A 1 340 ? -46.263 -8.107 10.972 1.00 78.19 340 SER A C 1
ATOM 2716 O O . SER A 1 340 ? -45.681 -9.099 10.531 1.00 78.19 340 SER A O 1
ATOM 2718 N N . LEU A 1 341 ? -47.116 -8.185 11.998 1.00 73.81 341 LEU A N 1
ATOM 2719 C CA . LEU A 1 341 ? -47.578 -9.455 12.577 1.00 73.81 341 LEU A CA 1
ATOM 2720 C C . LEU A 1 341 ? -48.395 -10.291 11.573 1.00 73.81 341 LEU A C 1
ATOM 2722 O O . LEU A 1 341 ? -48.302 -11.517 11.580 1.00 73.81 341 LEU A O 1
ATOM 2726 N N . GLU A 1 342 ? -49.128 -9.625 10.679 1.00 74.75 342 GLU A N 1
ATOM 2727 C CA . GLU A 1 342 ? -49.971 -10.229 9.633 1.00 74.75 342 GLU A CA 1
ATOM 2728 C C . GLU A 1 342 ? -49.145 -10.957 8.559 1.00 74.75 342 GLU A C 1
ATOM 2730 O O . GLU A 1 342 ? -49.597 -11.941 7.979 1.00 74.75 342 GLU A O 1
ATOM 2735 N N . ASP A 1 343 ? -47.895 -10.532 8.341 1.00 70.06 343 ASP A N 1
ATOM 2736 C CA . ASP A 1 343 ? -46.966 -11.207 7.424 1.00 70.06 343 ASP A CA 1
ATOM 2737 C C . ASP A 1 343 ? -46.504 -12.580 7.956 1.00 70.06 343 ASP A C 1
ATOM 2739 O O . ASP A 1 343 ? -45.978 -13.413 7.208 1.00 70.06 343 ASP A O 1
ATOM 2743 N N . ILE A 1 344 ? -46.651 -12.809 9.265 1.00 70.44 344 ILE A N 1
ATOM 2744 C CA . ILE A 1 344 ? -46.212 -14.031 9.948 1.00 70.44 344 ILE A CA 1
ATOM 2745 C C . ILE A 1 344 ? -47.411 -14.931 10.210 1.00 70.44 344 ILE A C 1
ATOM 2747 O O . ILE A 1 344 ? -47.360 -16.113 9.872 1.00 70.44 344 ILE A O 1
ATOM 2751 N N . VAL A 1 345 ? -48.483 -14.381 10.779 1.00 71.88 345 VAL A N 1
ATOM 2752 C CA . VAL A 1 345 ? -49.695 -15.122 11.131 1.00 71.88 345 VAL A CA 1
ATOM 2753 C C . VAL A 1 345 ? -50.821 -14.677 10.196 1.00 71.88 345 VAL A C 1
ATOM 2755 O O . VAL A 1 345 ? -51.197 -13.507 10.248 1.00 71.88 345 VAL A O 1
ATOM 2758 N N . PRO A 1 346 ? -51.379 -15.564 9.348 1.00 60.88 346 PRO A N 1
ATOM 2759 C CA . PRO A 1 346 ? -52.528 -15.212 8.524 1.00 60.88 346 PRO A CA 1
ATOM 2760 C C . PRO A 1 346 ? -53.732 -14.952 9.439 1.00 60.88 346 PRO A C 1
ATOM 2762 O O . PRO A 1 346 ? -54.341 -15.881 9.961 1.00 60.88 346 PRO A O 1
ATOM 2765 N N . TYR A 1 347 ? -54.042 -13.681 9.671 1.00 49.50 347 TYR A N 1
ATOM 2766 C CA . TYR A 1 347 ? -55.193 -13.250 10.456 1.00 49.50 347 TYR A CA 1
ATOM 2767 C C . TYR A 1 347 ? -56.428 -13.179 9.547 1.00 49.50 347 TYR A C 1
ATOM 2769 O O . TYR A 1 347 ? -56.457 -12.393 8.601 1.00 49.50 347 TYR A O 1
ATOM 2777 N N . GLN A 1 348 ? -57.450 -13.996 9.820 1.00 46.97 348 GLN A N 1
ATOM 2778 C CA . GLN A 1 348 ? -58.816 -13.742 9.356 1.00 46.97 348 GLN A CA 1
ATOM 2779 C C . GLN A 1 348 ? -59.630 -13.252 10.559 1.00 46.97 348 GLN A C 1
ATOM 2781 O O . GLN A 1 348 ? -59.776 -14.009 11.518 1.00 46.97 348 GLN A O 1
ATOM 2786 N N . PRO A 1 349 ? -60.148 -12.012 10.555 1.00 44.69 349 PRO A N 1
ATOM 2787 C CA . PRO A 1 349 ? -61.062 -11.574 11.598 1.00 44.69 349 PRO A CA 1
ATOM 2788 C C . PRO A 1 349 ? -62.394 -12.315 11.442 1.00 44.69 349 PRO A C 1
ATOM 2790 O O . PRO A 1 349 ? -63.147 -12.064 10.502 1.00 44.69 349 PRO A O 1
ATOM 2793 N N . GLU A 1 350 ? -62.714 -13.211 12.372 1.00 41.59 350 GLU A N 1
ATOM 2794 C CA . GLU A 1 350 ? -64.097 -13.642 12.565 1.00 41.59 350 GLU A CA 1
ATOM 2795 C C . GLU A 1 350 ? -64.874 -12.479 13.195 1.00 41.59 350 GLU A C 1
ATOM 2797 O O . GLU A 1 350 ? -64.708 -12.172 14.375 1.00 41.59 350 GLU A O 1
ATOM 2802 N N . GLY A 1 351 ? -65.684 -11.781 12.390 1.00 39.72 351 GLY A N 1
ATOM 2803 C CA . GLY A 1 351 ? -66.470 -10.657 12.898 1.00 39.72 351 GLY A CA 1
ATOM 2804 C C . GLY A 1 351 ? -67.208 -9.782 11.884 1.00 39.72 351 GLY A C 1
ATOM 2805 O O . GLY A 1 351 ? -67.360 -8.597 12.153 1.00 39.72 351 GLY A O 1
ATOM 2806 N N . GLU A 1 352 ? -67.710 -10.307 10.761 1.00 36.28 352 GLU A N 1
ATOM 2807 C CA . GLU A 1 352 ? -68.882 -9.693 10.109 1.00 36.28 352 GLU A CA 1
ATOM 2808 C C . GLU A 1 352 ? -70.161 -10.266 10.736 1.00 36.28 352 GLU A C 1
ATOM 2810 O O . GLU A 1 352 ? -70.869 -11.085 10.157 1.00 36.28 352 GLU A O 1
ATOM 2815 N N . THR A 1 353 ? -70.488 -9.816 11.946 1.00 46.44 353 THR A N 1
ATOM 2816 C CA . THR A 1 353 ? -71.886 -9.735 12.384 1.00 46.44 353 THR A CA 1
ATOM 2817 C C . THR A 1 353 ? -72.409 -8.345 12.047 1.00 46.44 353 THR A C 1
ATOM 2819 O O . THR A 1 353 ? -72.663 -7.523 12.923 1.00 46.44 353 THR A O 1
ATOM 2822 N N . ASN A 1 354 ? -72.611 -8.082 10.753 1.00 35.75 354 ASN A N 1
ATOM 2823 C CA . ASN A 1 354 ? -73.527 -7.021 10.348 1.00 35.75 354 ASN A CA 1
ATOM 2824 C C . ASN A 1 354 ? -74.959 -7.536 10.504 1.00 35.75 354 ASN A C 1
ATOM 2826 O O . ASN A 1 354 ? -75.538 -8.162 9.620 1.00 35.75 354 ASN A O 1
ATOM 2830 N N . GLN A 1 355 ? -75.521 -7.236 11.671 1.00 41.22 355 GLN A N 1
ATOM 2831 C CA . GLN A 1 355 ? -76.932 -6.907 11.775 1.00 41.22 355 GLN A CA 1
ATOM 2832 C C . GLN A 1 355 ? -77.215 -5.704 10.864 1.00 41.22 355 GLN A C 1
ATOM 2834 O O . GLN A 1 355 ? -76.690 -4.619 11.102 1.00 41.22 355 GLN A O 1
ATOM 2839 N N . ALA A 1 356 ? -78.061 -5.883 9.854 1.00 38.72 356 ALA A N 1
ATOM 2840 C CA . ALA A 1 356 ? -78.834 -4.800 9.257 1.00 38.72 356 ALA A CA 1
ATOM 2841 C C . ALA A 1 356 ? -80.073 -5.383 8.559 1.00 38.72 356 ALA A C 1
ATOM 2843 O O . ALA A 1 356 ? -79.934 -6.028 7.527 1.00 38.72 356 ALA A O 1
ATOM 2844 N N . ASN A 1 357 ? -81.231 -5.111 9.174 1.00 36.25 357 ASN A N 1
ATOM 2845 C CA . ASN A 1 357 ? -82.594 -5.011 8.626 1.00 36.25 357 ASN A CA 1
ATOM 2846 C C . ASN A 1 357 ? -83.157 -6.119 7.730 1.00 36.25 357 ASN A C 1
ATOM 2848 O O . ASN A 1 357 ? -82.745 -6.230 6.556 1.00 36.25 357 ASN A O 1
#

Foldseek 3Di:
DDDDDDDDDDDDDPVCLLDDDFDPPAPVSVVLSVLLVLLVVLLVLLCVQPNDPDPVRSSVVLVVLLVCVVVVVDDLVVCLPDDDDDDFDQVSLVVLLVVLSVSLSSLSSVSSSLCVPQVVVCRVVVDDDDPSSVVSVVSSVSSSVSSVVSSVSNVVSSVCNCVGPVNVVVVVVVVVPPDQPPVRVLVVLLVQLVVVCVVCVVCLPDDLLVSLLVSLVVVVVVCVVVVPDPDPDSVVSSVSSSVSSVVVVVVVVVVVVVVVVVVVVVVCVVPVDDDPPDPDDPVVVVVVLQVVLVVLLVVLCVLCCVPPNDDDPVVNVVSVPDSDPVLSVQLVVQSVVDPDPCSRDVDDDPDPPDDDD

Secondary structure (DSSP, 8-state):
--------S----GGGTT-----TT-HHHHHHHHHHHHHHHHHHHHHHHHS-SSHHHHHHHHHHHHHHHHTTSS-GGGGTT-------SHHHHHHHHHHHHHHHHHHHHHHHHHIIIIIHHHHHTTPPS-HHHHHHHHHHHHHHHHHHHHHHHHHHHHHHTTTSHHHHHHHHHHHHHSPPPHHHHHHHHHHHHHHHHHT-GGGTTS-HHHHHHHHHHHHHHHHHHH--S----HHHHHHHHHHHHHHHHHHHHHHHHHHHHHHHHHHHHHHSS-------SHHHHHHHHHHHHHHHHHHHHHHHHHHHSSPPHHHHHHHHH---HHHHHHHHHHTTT-SSSTTTS------------

pLDDT: mean 73.44, std 15.86, range [28.61, 93.81]

Sequence (357 aa):
MDPVRLTSQFTPAPSSLFTASAPSDCHWAVFAIELVQQAKAVTERIFALTGPASPAAREYQLRKVFEEIEVYSVDPRGDWDQELSIQQGKRAIDNQLTHHGDIALRQAVFVVYSWVKNLSPLVSMNREWTSAVTASLAPTVTALKHANRHLAMLEALKNLEGKHYGVRASKGGHARHARPSNKDTTLLLSTMVKGLLYNNPNWEKRDRTEVADKLAERIFAANYEYQLLDISSLKDLQAELRDIVHSLREKQQRASEHQSRRRGLAYSLRHEFPRIEKNQQLEGEAALTQGRIEGVRTVLIQQLQLRFGELPKEIEAFMSQLSDLDALQQYLVRLPNAKSLEDIVPYQPEGETNQAN